Protein AF-A0A1I8NFC8-F1 (afdb_monomer)

Secondary structure (DSSP, 8-state):
-------------S------PPPPTT-PPPPSEEEETT-SSSSP-PPTTSEEEEEEEEE-SS-S--EEEEEEEETTEEEEEPPPHHHHBGGGGBGGG--S---TT-EEEEEEEEE--TTS-SS-PEEEEEEESSPP-HHHHHHHHHGGG--STT-----SS---HHHHHTT--TTSEEEEEE--SSTT--S-EEEEE-SS-----HHHHHHHHT-B-TTSSB-----PPPPP-TT---EEEPPP---

InterPro domains:
  IPR001148 Alpha carbonic anhydrase domain [PF00194] (136-241)
  IPR001148 Alpha carbonic anhydrase domain [PS51144] (1-242)
  IPR001148 Alpha carbonic anhydrase domain [SM01057] (95-242)
  IPR003172 MD-2-related lipid-recognition domain [PF02221] (19-131)
  IPR003172 MD-2-related lipid-recognition domain [SM00737] (21-150)
  IPR014756 Immunoglobulin E-set [SSF81296] (18-134)
  IPR023561 Carbonic anhydrase, alpha-class [PTHR18952] (138-237)
  IPR036398 Alpha carbonic anhydrase domain superfamily [G3DSA:3.10.200.10] (132-245)
  IPR036398 Alpha carbonic anhydrase domain superfamily [SSF51069] (136-240)

Structure (mmCIF, N/CA/C/O backbone):
data_AF-A0A1I8NFC8-F1
#
_entry.id   AF-A0A1I8NFC8-F1
#
loop_
_atom_site.group_PDB
_atom_site.id
_atom_site.type_symbol
_atom_site.label_atom_id
_atom_site.label_alt_id
_atom_site.label_comp_id
_atom_site.label_asym_id
_atom_site.label_entity_id
_atom_site.label_seq_id
_atom_site.pdbx_PDB_ins_code
_atom_site.Cartn_x
_atom_site.Cartn_y
_atom_site.Cartn_z
_atom_site.occupancy
_atom_site.B_iso_or_equiv
_atom_site.auth_seq_id
_atom_site.auth_comp_id
_atom_site.auth_asym_id
_atom_site.auth_atom_id
_atom_site.pdbx_PDB_model_num
ATOM 1 N N . MET A 1 1 ? -47.880 -29.276 23.391 1.00 38.03 1 MET A N 1
ATOM 2 C CA . MET A 1 1 ? -46.657 -29.429 22.572 1.00 38.03 1 MET A CA 1
ATOM 3 C C . MET A 1 1 ? -45.980 -28.067 22.483 1.00 38.03 1 MET A C 1
ATOM 5 O O . MET A 1 1 ? -46.665 -27.054 22.532 1.00 38.03 1 MET A O 1
ATOM 9 N N . LEU A 1 2 ? -44.656 -28.067 22.546 1.00 32.16 2 LEU A N 1
ATOM 10 C CA . LEU A 1 2 ? -43.790 -27.078 23.193 1.00 32.16 2 LEU A CA 1
ATOM 11 C C . LEU A 1 2 ? -43.603 -25.790 22.359 1.00 32.16 2 LEU A C 1
ATOM 13 O O . LEU A 1 2 ? -43.204 -25.864 21.202 1.00 32.16 2 LEU A O 1
ATOM 17 N N . LYS A 1 3 ? -43.856 -24.612 22.952 1.00 35.59 3 LYS A N 1
ATOM 18 C CA . LYS A 1 3 ? -43.452 -23.308 22.394 1.00 35.59 3 LYS A CA 1
ATOM 19 C C . LYS A 1 3 ? -41.934 -23.167 22.573 1.00 35.59 3 LYS A C 1
ATOM 21 O O . LYS A 1 3 ? -41.483 -22.939 23.692 1.00 35.59 3 LYS A O 1
ATOM 26 N N . LEU A 1 4 ? -41.153 -23.327 21.504 1.00 37.66 4 LEU A N 1
ATOM 27 C CA . LEU A 1 4 ? -39.722 -23.011 21.514 1.00 37.66 4 LEU A CA 1
ATOM 28 C C . LEU A 1 4 ? -39.555 -21.482 21.495 1.00 37.66 4 LEU A C 1
ATOM 30 O O . LEU A 1 4 ? -39.685 -20.846 20.452 1.00 37.66 4 LEU A O 1
ATOM 34 N N . LEU A 1 5 ? -39.291 -20.890 22.660 1.00 39.12 5 LEU A N 1
ATOM 35 C CA . LEU A 1 5 ? -38.660 -19.576 22.741 1.00 39.12 5 LEU A CA 1
ATOM 36 C C . LEU A 1 5 ? -37.194 -19.739 22.321 1.00 39.12 5 LEU A C 1
ATOM 38 O O . LEU A 1 5 ? -36.416 -20.368 23.037 1.00 39.12 5 LEU A O 1
ATOM 42 N N . LEU A 1 6 ? -36.810 -19.169 21.175 1.00 40.44 6 LEU A N 1
ATOM 43 C CA . LEU A 1 6 ? -35.405 -18.890 20.887 1.00 40.44 6 LEU A CA 1
ATOM 44 C C . LEU A 1 6 ? -34.949 -17.799 21.863 1.00 40.44 6 LEU A C 1
ATOM 46 O O . LEU A 1 6 ? -35.262 -16.622 21.693 1.00 40.44 6 LEU A O 1
ATOM 50 N N . ALA A 1 7 ? -34.234 -18.200 22.910 1.00 35.41 7 ALA A N 1
ATOM 51 C CA . ALA A 1 7 ? -33.450 -17.281 23.712 1.00 35.41 7 ALA A CA 1
ATOM 52 C C . ALA A 1 7 ? -32.311 -16.749 22.832 1.00 35.41 7 ALA A C 1
ATOM 54 O O . ALA A 1 7 ? -31.350 -17.460 22.542 1.00 35.41 7 ALA A O 1
ATOM 55 N N . VAL A 1 8 ? -32.439 -15.503 22.377 1.00 39.31 8 VAL A N 1
ATOM 56 C CA . VAL A 1 8 ? -31.309 -14.731 21.864 1.00 39.31 8 VAL A CA 1
ATOM 57 C C . VAL A 1 8 ? -30.360 -14.550 23.042 1.00 39.31 8 VAL A C 1
ATOM 59 O O . VAL A 1 8 ? -30.609 -13.750 23.942 1.00 39.31 8 VAL A O 1
ATOM 62 N N . VAL A 1 9 ? -29.297 -15.351 23.073 1.00 34.94 9 VAL A N 1
ATOM 63 C CA . VAL A 1 9 ? -28.171 -15.137 23.977 1.00 34.94 9 VAL A CA 1
ATOM 64 C C . VAL A 1 9 ? -27.472 -13.875 23.487 1.00 34.94 9 VAL A C 1
ATOM 66 O O . VAL A 1 9 ? -26.623 -13.914 22.600 1.00 34.94 9 VAL A O 1
ATOM 69 N N . VAL A 1 10 ? -27.884 -12.731 24.030 1.00 36.66 10 VAL A N 1
ATOM 70 C CA . VAL A 1 10 ? -27.097 -11.504 23.972 1.00 36.66 10 VAL A CA 1
ATOM 71 C C . VAL A 1 10 ? -25.855 -11.786 24.808 1.00 36.66 10 VAL A C 1
ATOM 73 O O . VAL A 1 10 ? -25.907 -11.793 26.037 1.00 36.66 10 VAL A O 1
ATOM 76 N N . LEU A 1 11 ? -24.746 -12.096 24.138 1.00 36.09 11 LEU A N 1
ATOM 77 C CA . LEU A 1 11 ? -23.429 -12.027 24.750 1.00 36.09 11 LEU A CA 1
ATOM 78 C C . LEU A 1 11 ? -23.244 -10.584 25.223 1.00 36.09 11 LEU A C 1
ATOM 80 O O . LEU A 1 11 ? -23.046 -9.674 24.422 1.00 36.09 11 LEU A O 1
ATOM 84 N N . LEU A 1 12 ? -23.374 -10.387 26.535 1.00 34.91 12 LEU A N 1
ATOM 85 C CA . LEU A 1 12 ? -22.941 -9.188 27.236 1.00 34.91 12 LEU A CA 1
ATOM 86 C C . LEU A 1 12 ? -21.426 -9.093 27.065 1.00 34.91 12 LEU A C 1
ATOM 88 O O . LEU A 1 12 ? -20.657 -9.664 27.837 1.00 34.91 12 LEU A O 1
ATOM 92 N N . ILE A 1 13 ? -21.003 -8.404 26.012 1.00 44.25 13 ILE A N 1
ATOM 93 C CA . ILE A 1 13 ? -19.650 -7.875 25.928 1.00 44.25 13 ILE A CA 1
ATOM 94 C C . ILE A 1 13 ? -19.565 -6.823 27.040 1.00 44.25 13 ILE A C 1
ATOM 96 O O . ILE A 1 13 ? -20.460 -5.984 27.169 1.00 44.25 13 ILE A O 1
ATOM 100 N N . GLY A 1 14 ? -18.552 -6.937 27.900 1.00 41.19 14 GLY A N 1
ATOM 101 C CA . GLY A 1 14 ? -18.297 -5.991 28.986 1.00 41.19 14 GLY A CA 1
ATOM 102 C C . GLY A 1 14 ? -18.298 -4.540 28.492 1.00 41.19 14 GLY A C 1
ATOM 103 O O . GLY A 1 14 ? -18.028 -4.284 27.322 1.00 41.19 14 GLY A O 1
ATOM 104 N N . GLY A 1 15 ? -18.660 -3.626 29.399 1.00 38.94 15 GLY A N 1
ATOM 105 C CA . GLY A 1 15 ? -19.014 -2.224 29.153 1.00 38.94 15 GLY A CA 1
ATOM 106 C C . GLY A 1 15 ? -18.358 -1.576 27.934 1.00 38.94 15 GLY A C 1
ATOM 107 O O . GLY A 1 15 ? -17.157 -1.338 27.908 1.00 38.94 15 GLY A O 1
ATOM 108 N N . THR A 1 16 ? -19.177 -1.250 26.936 1.00 42.03 16 THR A N 1
ATOM 109 C CA . THR A 1 16 ? -18.735 -0.560 25.727 1.00 42.03 16 THR A CA 1
ATOM 110 C C . THR A 1 16 ? -18.623 0.938 26.004 1.00 42.03 16 THR A C 1
ATOM 112 O O . THR A 1 16 ? -19.613 1.669 25.919 1.00 42.03 16 THR A O 1
ATOM 115 N N . SER A 1 17 ? -17.422 1.420 26.309 1.00 53.12 17 SER A N 1
ATOM 116 C CA . SER A 1 17 ? -17.095 2.841 26.159 1.00 53.12 17 SER A CA 1
ATOM 117 C C . SER A 1 17 ? -16.805 3.110 24.684 1.00 53.12 17 SER A C 1
ATOM 119 O O . SER A 1 17 ? -15.648 3.176 24.280 1.00 53.12 17 SER A O 1
ATOM 121 N N . ALA A 1 18 ? -17.841 3.215 23.848 1.00 62.41 18 ALA A N 1
ATOM 122 C CA . ALA A 1 18 ? -17.642 3.623 22.459 1.00 62.41 18 ALA A CA 1
ATOM 123 C C . ALA A 1 18 ? -16.946 4.996 22.435 1.00 62.41 18 ALA A C 1
ATOM 125 O O . ALA A 1 18 ? -17.419 5.956 23.051 1.00 62.41 18 ALA A O 1
ATOM 126 N N . ILE A 1 19 ? -15.802 5.082 21.758 1.00 75.81 19 ILE A N 1
ATOM 127 C CA . ILE A 1 19 ? -15.029 6.321 21.660 1.00 75.81 19 ILE A CA 1
ATOM 128 C C . ILE A 1 19 ? -15.795 7.310 20.780 1.00 75.81 19 ILE A C 1
ATOM 130 O O . ILE A 1 19 ? -16.351 6.941 19.746 1.00 75.81 19 ILE A O 1
ATOM 134 N N . ASN A 1 20 ? -15.813 8.585 21.176 1.00 69.50 20 ASN A N 1
ATOM 135 C CA . ASN A 1 20 ? -16.420 9.641 20.373 1.00 69.50 20 ASN A CA 1
ATOM 136 C C . ASN A 1 20 ? -15.563 9.897 19.119 1.00 69.50 20 ASN A C 1
ATOM 138 O O . ASN A 1 20 ? -14.479 10.477 19.206 1.00 69.50 20 ASN A O 1
ATOM 142 N N . VAL A 1 21 ? -16.035 9.421 17.965 1.00 78.00 21 VAL A N 1
ATOM 143 C CA . VAL A 1 21 ? -15.376 9.587 16.664 1.00 78.00 21 VAL A CA 1
ATOM 144 C C . VAL A 1 21 ? -15.785 10.924 16.053 1.00 78.00 21 VAL A C 1
ATOM 146 O O . VAL A 1 21 ? -16.968 11.231 15.936 1.00 78.00 21 VAL A O 1
ATOM 149 N N . GLN A 1 22 ? -14.804 11.718 15.626 1.00 76.06 22 GLN A N 1
ATOM 150 C CA . GLN A 1 22 ? -15.062 12.982 14.939 1.00 76.06 22 GLN A CA 1
ATOM 151 C C . GLN A 1 22 ? -15.270 12.766 13.435 1.00 76.06 22 GLN A C 1
ATOM 153 O O . GLN A 1 22 ? -14.527 12.021 12.795 1.00 76.06 22 GLN A O 1
ATOM 158 N N . SER A 1 23 ? -16.251 13.464 12.857 1.00 69.25 23 SER A N 1
ATOM 159 C CA . SER A 1 23 ? -16.476 13.475 11.408 1.00 69.25 23 SER A CA 1
ATOM 160 C C . SER A 1 23 ? -15.260 14.004 10.651 1.00 69.25 23 SER A C 1
ATOM 162 O O . SER A 1 23 ? -14.739 15.080 10.947 1.00 69.25 23 SER A O 1
ATOM 164 N N . CYS A 1 24 ? -14.839 13.268 9.621 1.00 66.69 24 CYS A N 1
ATOM 165 C CA . CYS A 1 24 ? -13.833 13.737 8.672 1.00 66.69 24 CYS A CA 1
ATOM 166 C C . CYS A 1 24 ? -14.416 14.857 7.787 1.00 66.69 24 CYS A C 1
ATOM 168 O O . CYS A 1 24 ? -15.606 14.848 7.468 1.00 66.69 24 CYS A O 1
ATOM 170 N N . LYS A 1 25 ? -13.576 15.800 7.329 1.00 62.50 25 LYS A N 1
ATOM 171 C CA . LYS A 1 25 ? -13.990 16.962 6.503 1.00 62.50 25 LYS A CA 1
ATOM 172 C C . LYS A 1 25 ? -14.685 16.586 5.185 1.00 62.50 25 LYS A C 1
ATOM 174 O O . LYS A 1 25 ? -15.353 17.416 4.583 1.00 62.50 25 LYS A O 1
ATOM 179 N N . ASN A 1 26 ? -14.519 15.345 4.749 1.00 66.06 26 ASN A N 1
ATOM 180 C CA . ASN A 1 26 ? -14.879 14.844 3.430 1.00 66.06 26 ASN A CA 1
ATOM 181 C C . ASN A 1 26 ? -16.328 14.321 3.374 1.00 66.06 26 ASN A C 1
ATOM 183 O O . ASN A 1 26 ? -16.749 13.842 2.329 1.00 66.06 26 ASN A O 1
ATOM 187 N N . GLY A 1 27 ? -17.062 14.328 4.496 1.00 68.19 27 GLY A N 1
ATOM 188 C CA . GLY A 1 27 ? -18.414 13.758 4.571 1.00 68.19 27 GLY A CA 1
ATOM 189 C C . GLY A 1 27 ? -18.461 12.227 4.493 1.00 68.19 27 GLY A C 1
ATOM 190 O O . GLY A 1 27 ? -19.527 11.665 4.262 1.00 68.19 27 GLY A O 1
ATOM 191 N N . ALA A 1 28 ? -17.319 11.555 4.675 1.00 75.25 28 ALA A N 1
ATOM 192 C CA . ALA A 1 28 ? -17.246 10.098 4.700 1.00 75.25 28 ALA A CA 1
ATOM 193 C C . ALA A 1 28 ? -18.136 9.521 5.822 1.00 75.25 28 ALA A C 1
ATOM 195 O O . ALA A 1 28 ? -18.230 10.138 6.892 1.00 75.25 28 ALA A O 1
ATOM 196 N N . PRO A 1 29 ? -18.779 8.358 5.601 1.00 84.12 29 PRO A N 1
ATOM 197 C CA . PRO A 1 29 ? -19.630 7.737 6.604 1.00 84.12 29 PRO A CA 1
ATOM 198 C C . PRO A 1 29 ? -18.826 7.418 7.864 1.00 84.12 29 PRO A C 1
ATOM 200 O O . PRO A 1 29 ? -17.689 6.948 7.803 1.00 84.12 29 PRO A O 1
ATOM 203 N N . LEU A 1 30 ? -19.431 7.686 9.018 1.00 88.12 30 LEU A N 1
ATOM 204 C CA . LEU A 1 30 ? -18.844 7.327 10.300 1.00 88.12 30 LEU A CA 1
ATOM 205 C C . LEU A 1 30 ? -19.019 5.826 10.571 1.00 88.12 30 LEU A C 1
ATOM 207 O O . LEU A 1 30 ? -20.033 5.245 10.168 1.00 88.12 30 LEU A O 1
ATOM 211 N N . PRO A 1 31 ? -18.072 5.197 11.288 1.00 91.94 31 PRO A N 1
ATOM 212 C CA . PRO A 1 31 ? -18.282 3.858 11.815 1.00 91.94 31 PRO A CA 1
ATOM 213 C C . PRO A 1 31 ? -19.467 3.852 12.792 1.00 91.94 31 PRO A C 1
ATOM 215 O O . PRO A 1 31 ? -19.780 4.861 13.424 1.00 91.94 31 PRO A O 1
ATOM 218 N N . LEU A 1 32 ? -20.096 2.689 12.951 1.00 91.75 32 LEU A N 1
ATOM 219 C CA . LEU A 1 32 ? -21.149 2.464 13.942 1.00 91.75 32 LEU A CA 1
ATOM 220 C C . LEU A 1 32 ? -20.617 2.665 15.363 1.00 91.75 32 LEU A C 1
ATOM 222 O O . LEU A 1 32 ? -21.279 3.280 16.194 1.00 91.75 32 LEU A O 1
ATOM 226 N N . TYR A 1 33 ? -19.419 2.145 15.631 1.00 91.56 33 TYR A N 1
ATOM 227 C CA . TYR A 1 33 ? -18.658 2.427 16.840 1.00 91.56 33 TYR A CA 1
ATOM 228 C C . TYR A 1 33 ? -17.174 2.129 16.624 1.00 91.56 33 TYR A C 1
ATOM 230 O O . TYR A 1 33 ? -16.792 1.355 15.740 1.00 91.56 33 TYR A O 1
ATOM 238 N N . VAL A 1 34 ? -16.350 2.730 17.480 1.00 92.69 34 VAL A N 1
ATOM 239 C CA . VAL A 1 34 ? -14.936 2.393 17.638 1.00 92.69 34 VAL A CA 1
ATOM 240 C C . VAL A 1 34 ? -14.686 2.051 19.098 1.00 92.69 34 VAL A C 1
ATOM 242 O O . VAL A 1 34 ? -15.098 2.792 19.993 1.00 92.69 34 VAL A O 1
ATOM 245 N N . ASP A 1 35 ? -14.014 0.931 19.321 1.00 93.19 35 ASP A N 1
ATOM 246 C CA . ASP A 1 35 ? -13.626 0.435 20.637 1.00 93.19 35 ASP A CA 1
ATOM 247 C C . ASP A 1 35 ? -12.120 0.144 20.642 1.00 93.19 35 ASP A C 1
ATOM 249 O O . ASP A 1 35 ? -11.619 -0.599 19.801 1.00 93.19 35 ASP A O 1
ATOM 253 N N . VAL A 1 36 ? -11.386 0.765 21.564 1.00 93.94 36 VAL A N 1
ATOM 254 C CA . VAL A 1 36 ? -9.953 0.513 21.763 1.00 93.94 36 VAL A CA 1
ATOM 255 C C . VAL A 1 36 ? -9.821 -0.328 23.022 1.00 93.94 36 VAL A C 1
ATOM 257 O O . VAL A 1 36 ? -10.117 0.143 24.121 1.00 93.94 36 VAL A O 1
ATOM 260 N N . VAL A 1 37 ? -9.352 -1.566 22.868 1.00 92.81 37 VAL A N 1
ATOM 261 C CA . VAL A 1 37 ? -9.275 -2.528 23.972 1.00 92.81 37 VAL A CA 1
ATOM 262 C C . VAL A 1 37 ? -8.401 -1.967 25.094 1.00 92.81 37 VAL A C 1
ATOM 264 O O . VAL A 1 37 ? -7.233 -1.644 24.884 1.00 92.81 37 VAL A O 1
ATOM 267 N N . GLY A 1 38 ? -8.974 -1.859 26.295 1.00 90.81 38 GLY A N 1
ATOM 268 C CA . GLY A 1 38 ? -8.300 -1.298 27.470 1.00 90.81 38 GLY A CA 1
ATOM 269 C C . GLY A 1 38 ? -8.370 0.231 27.595 1.00 90.81 38 GLY A C 1
ATOM 270 O O . GLY A 1 38 ? -7.740 0.784 28.493 1.00 90.81 38 GLY A O 1
ATOM 271 N N . CYS A 1 39 ? -9.133 0.924 26.742 1.00 89.94 39 CYS A N 1
ATOM 272 C CA . CYS A 1 39 ? -9.353 2.369 26.822 1.00 89.94 39 CYS A CA 1
ATOM 273 C C . CYS A 1 39 ? -10.795 2.699 27.239 1.00 89.94 39 CYS A C 1
ATOM 275 O O . CYS A 1 39 ? -11.699 2.775 26.414 1.00 89.94 39 CYS A O 1
ATOM 277 N N . GLU A 1 40 ? -11.014 2.955 28.531 1.00 85.25 40 GLU A N 1
ATOM 278 C CA . GLU A 1 40 ? -12.341 3.341 29.042 1.00 85.25 40 GLU A CA 1
ATOM 279 C C . GLU A 1 40 ? -12.619 4.848 28.941 1.00 85.25 40 GLU A C 1
ATOM 281 O O . GLU A 1 40 ? -13.774 5.274 28.996 1.00 85.25 40 GLU A O 1
ATOM 286 N N . LYS A 1 41 ? -11.563 5.667 28.831 1.00 83.94 41 LYS A N 1
ATOM 287 C CA . LYS A 1 41 ? -11.628 7.133 28.775 1.00 83.94 41 LYS A CA 1
ATOM 288 C C . LYS A 1 41 ? -10.669 7.668 27.723 1.00 83.94 41 LYS A C 1
ATOM 290 O O . LYS A 1 41 ? -9.525 7.237 27.642 1.00 83.94 41 LYS A O 1
ATOM 295 N N . THR A 1 42 ? -11.123 8.662 26.968 1.00 82.69 42 THR A N 1
ATOM 296 C CA . THR A 1 42 ? -10.295 9.396 26.007 1.00 82.69 42 THR A CA 1
ATOM 297 C C . THR A 1 42 ? -9.535 10.542 26.689 1.00 82.69 42 THR A C 1
ATOM 299 O O . THR A 1 42 ? -10.130 11.210 27.540 1.00 82.69 42 THR A O 1
ATOM 302 N N . PRO A 1 43 ? -8.289 10.854 26.285 1.00 87.75 43 PRO A N 1
ATOM 303 C CA . PRO A 1 43 ? -7.505 10.211 25.225 1.00 87.75 43 PRO A CA 1
ATOM 304 C C . PRO A 1 43 ? -6.962 8.835 25.642 1.00 87.75 43 PRO A C 1
ATOM 306 O O . PRO A 1 43 ? -6.624 8.619 26.802 1.00 87.75 43 PRO A O 1
ATOM 309 N N . CYS A 1 44 ? -6.867 7.910 24.684 1.00 88.75 44 CYS A N 1
ATOM 310 C CA . CYS A 1 44 ? -6.334 6.575 24.945 1.00 88.75 44 CYS A CA 1
ATOM 311 C C . CYS A 1 44 ? -4.813 6.614 25.109 1.00 88.75 44 CYS A C 1
ATOM 313 O O . CYS A 1 44 ? -4.100 7.094 24.226 1.00 88.75 44 CYS A O 1
ATOM 315 N N . ASN A 1 45 ? -4.318 6.061 26.216 1.00 88.94 45 ASN A N 1
ATOM 316 C CA . ASN A 1 45 ? -2.887 5.904 26.448 1.00 88.94 45 ASN A CA 1
ATOM 317 C C . ASN A 1 45 ? -2.375 4.665 25.707 1.00 88.94 45 ASN A C 1
ATOM 319 O O . ASN A 1 45 ? -2.641 3.537 26.114 1.00 88.94 45 ASN A O 1
ATOM 323 N N . MET A 1 46 ? -1.625 4.891 24.631 1.00 89.12 46 MET A N 1
ATOM 324 C CA . MET A 1 46 ? -0.985 3.837 23.846 1.00 89.12 46 MET A CA 1
ATOM 325 C C . MET A 1 46 ? 0.452 3.633 24.332 1.00 89.12 46 MET A C 1
ATOM 327 O O . MET A 1 46 ? 1.259 4.563 24.304 1.00 89.12 46 MET A O 1
ATOM 331 N N . VAL A 1 47 ? 0.783 2.425 24.790 1.00 90.81 47 VAL A N 1
ATOM 332 C CA . VAL A 1 47 ? 2.108 2.116 25.346 1.00 90.81 47 VAL A CA 1
ATOM 333 C C . VAL A 1 47 ? 3.055 1.685 24.228 1.00 90.81 47 VAL A C 1
ATOM 335 O O . VAL A 1 47 ? 2.756 0.763 23.472 1.00 90.81 47 VAL A O 1
ATOM 338 N N . LYS A 1 48 ? 4.219 2.329 24.131 1.00 92.06 48 LYS A N 1
ATOM 339 C CA . LYS A 1 48 ? 5.268 1.962 23.168 1.00 92.06 48 LYS A CA 1
ATOM 340 C C . LYS A 1 48 ? 5.747 0.522 23.369 1.00 92.06 48 LYS A C 1
ATOM 342 O O . LYS A 1 48 ? 5.877 0.062 24.499 1.00 92.06 48 LYS A O 1
ATOM 347 N N . GLY A 1 49 ? 6.055 -0.161 22.272 1.00 91.75 49 GLY A N 1
ATOM 348 C CA . GLY A 1 49 ? 6.460 -1.566 22.254 1.00 91.75 49 GLY A CA 1
ATOM 349 C C . GLY A 1 49 ? 5.314 -2.551 22.498 1.00 91.75 49 GLY A C 1
ATOM 350 O O . GLY A 1 49 ? 5.581 -3.721 22.752 1.00 91.75 49 GLY A O 1
ATOM 351 N N . THR A 1 50 ? 4.056 -2.101 22.450 1.00 93.94 50 THR A N 1
ATOM 352 C CA . THR A 1 50 ? 2.875 -2.962 22.619 1.00 93.94 50 THR A CA 1
ATOM 353 C C . THR A 1 50 ? 1.990 -2.933 21.379 1.00 93.94 50 THR A C 1
ATOM 355 O O . THR A 1 50 ? 2.086 -2.020 20.560 1.00 93.94 50 THR A O 1
ATOM 358 N N . THR A 1 51 ? 1.107 -3.921 21.253 1.00 94.31 51 THR A N 1
ATOM 359 C CA . THR A 1 51 ? 0.097 -3.971 20.193 1.00 94.31 51 THR A CA 1
ATOM 360 C C . THR A 1 51 ? -1.237 -3.458 20.732 1.00 94.31 51 THR A C 1
ATOM 362 O O . THR A 1 51 ? -1.856 -4.087 21.592 1.00 94.31 51 THR A O 1
ATOM 365 N N . ALA A 1 52 ? -1.710 -2.333 20.202 1.00 93.88 52 ALA A N 1
ATOM 366 C CA . ALA A 1 52 ? -3.051 -1.827 20.454 1.00 93.88 52 ALA A CA 1
ATOM 367 C C . ALA A 1 52 ? -4.070 -2.575 19.584 1.00 93.88 52 ALA A C 1
ATOM 369 O O . ALA A 1 52 ? -3.853 -2.769 18.388 1.00 93.88 52 ALA A O 1
ATOM 370 N N . THR A 1 53 ? -5.199 -2.980 20.169 1.00 96.06 53 THR A N 1
ATOM 371 C CA . THR A 1 53 ? -6.313 -3.584 19.422 1.00 96.06 53 THR A CA 1
ATOM 372 C C . THR A 1 53 ? -7.461 -2.588 19.318 1.00 96.06 53 THR A C 1
ATOM 374 O O . THR A 1 53 ? -7.959 -2.112 20.338 1.00 96.06 53 THR A O 1
ATOM 377 N N . ILE A 1 54 ? -7.866 -2.272 18.089 1.00 95.62 54 ILE A N 1
ATOM 378 C CA . ILE A 1 54 ? -8.911 -1.298 17.769 1.00 95.62 54 ILE A CA 1
ATOM 379 C C . ILE A 1 54 ? -9.995 -2.011 16.960 1.00 95.62 54 ILE A C 1
ATOM 381 O O . ILE A 1 54 ? -9.755 -2.465 15.843 1.00 95.62 54 ILE A O 1
ATOM 385 N N . ASN A 1 55 ? -11.192 -2.108 17.526 1.00 95.94 55 ASN A N 1
ATOM 386 C CA . ASN A 1 55 ? -12.366 -2.673 16.881 1.00 95.94 55 ASN A CA 1
ATOM 387 C C . ASN A 1 55 ? -13.146 -1.549 16.193 1.00 95.94 55 ASN A C 1
ATOM 389 O O . ASN A 1 55 ? -13.578 -0.599 16.848 1.00 95.94 55 ASN A O 1
ATOM 393 N N . ILE A 1 56 ? -13.342 -1.661 14.881 1.00 95.81 56 ILE A N 1
ATOM 394 C CA . ILE A 1 56 ? -14.060 -0.669 14.073 1.00 95.81 56 ILE A CA 1
ATOM 395 C C . ILE A 1 56 ? -15.271 -1.352 13.451 1.00 95.81 56 ILE A C 1
ATOM 397 O O . ILE A 1 56 ? -15.124 -2.183 12.555 1.00 95.81 56 ILE A O 1
ATOM 401 N N . ALA A 1 57 ? -16.468 -1.012 13.925 1.00 95.44 57 ALA A N 1
ATOM 402 C CA . ALA A 1 57 ? -17.710 -1.529 13.367 1.00 95.44 57 ALA A CA 1
ATOM 403 C C . ALA A 1 57 ? -18.245 -0.597 12.282 1.00 95.44 57 ALA A C 1
ATOM 405 O O . ALA A 1 57 ? -18.355 0.608 12.495 1.00 95.44 57 ALA A O 1
ATOM 406 N N . PHE A 1 58 ? -18.617 -1.144 11.132 1.00 94.12 58 PHE A N 1
ATOM 407 C CA . PHE A 1 58 ? -19.122 -0.383 9.993 1.00 94.12 58 PHE A CA 1
ATOM 408 C C . PHE A 1 58 ? -20.197 -1.169 9.241 1.00 94.12 58 PHE A C 1
ATOM 410 O O . PHE A 1 58 ? -20.455 -2.342 9.523 1.00 94.12 58 PHE A O 1
ATOM 417 N N . VAL A 1 59 ? -20.847 -0.489 8.301 1.00 92.38 59 VAL A N 1
ATOM 418 C CA . VAL A 1 59 ? -21.873 -1.058 7.428 1.00 92.38 59 VAL A CA 1
ATOM 419 C C . VAL A 1 59 ? -21.290 -1.204 6.028 1.00 92.38 59 VAL A C 1
ATOM 421 O O . VAL A 1 59 ? -20.739 -0.244 5.496 1.00 92.38 59 VAL A O 1
ATOM 424 N N . GLY A 1 60 ? -21.401 -2.396 5.449 1.00 89.56 60 GLY A N 1
ATOM 425 C CA . GLY A 1 60 ? -20.952 -2.681 4.093 1.00 89.56 60 GLY A CA 1
ATOM 426 C C . GLY A 1 60 ? -21.796 -2.000 3.019 1.00 89.56 60 GLY A C 1
ATOM 427 O O . GLY A 1 60 ? -22.987 -1.728 3.194 1.00 89.56 60 GLY A O 1
ATOM 428 N N . ASP A 1 61 ? -21.158 -1.770 1.879 1.00 88.94 61 ASP A N 1
ATOM 429 C CA . ASP A 1 61 ? -21.683 -1.102 0.684 1.00 88.94 61 ASP A CA 1
ATOM 430 C C . ASP A 1 61 ? -21.468 -1.942 -0.596 1.00 88.94 61 ASP A C 1
ATOM 432 O O . ASP A 1 61 ? -21.430 -1.420 -1.710 1.00 88.94 61 ASP A O 1
ATOM 436 N N . ASN A 1 62 ? -21.346 -3.268 -0.448 1.00 87.44 62 ASN A N 1
ATOM 437 C CA . ASN A 1 62 ? -20.897 -4.222 -1.478 1.00 87.44 62 ASN A CA 1
ATOM 438 C C . ASN A 1 62 ? -19.399 -4.146 -1.820 1.00 87.44 62 ASN A C 1
ATOM 440 O O . ASN A 1 62 ? -18.981 -4.628 -2.879 1.00 87.44 62 ASN A O 1
ATOM 444 N N . SER A 1 63 ? -18.582 -3.593 -0.922 1.00 83.56 63 SER A N 1
ATOM 445 C CA . SER A 1 63 ? -17.120 -3.633 -1.003 1.00 83.56 63 SER A CA 1
ATOM 446 C C . SER A 1 63 ? -16.593 -5.055 -1.239 1.00 83.56 63 SER A C 1
ATOM 448 O O . SER A 1 63 ? -16.796 -5.958 -0.423 1.00 83.56 63 SER A O 1
ATOM 450 N N . LYS A 1 64 ? -15.888 -5.251 -2.362 1.00 84.94 64 LYS A N 1
ATOM 451 C CA . LYS A 1 64 ? -15.206 -6.513 -2.724 1.00 84.94 64 LYS A CA 1
ATOM 452 C C . LYS A 1 64 ? -13.825 -6.649 -2.083 1.00 84.94 64 LYS A C 1
ATOM 454 O O . LYS A 1 64 ? -13.342 -7.760 -1.894 1.00 84.94 64 LYS A O 1
ATOM 459 N N . SER A 1 65 ? -13.217 -5.518 -1.766 1.00 85.38 65 SER A N 1
ATOM 460 C CA . SER A 1 65 ? -11.951 -5.363 -1.064 1.00 85.38 65 SER A CA 1
ATOM 461 C C . SER A 1 65 ? -12.063 -4.130 -0.181 1.00 85.38 65 SER A C 1
ATOM 463 O O . SER A 1 65 ? -12.862 -3.239 -0.472 1.00 85.38 65 SER A O 1
ATOM 465 N N . LEU A 1 66 ? -11.295 -4.088 0.903 1.00 89.38 66 LEU A N 1
ATOM 466 C CA . LEU A 1 66 ? -11.246 -2.933 1.785 1.00 89.38 66 LEU A CA 1
ATOM 467 C C . LEU A 1 66 ? -9.878 -2.888 2.477 1.00 89.38 66 LEU A C 1
ATOM 469 O O . LEU A 1 66 ? -9.407 -3.896 3.005 1.00 89.38 66 LEU A O 1
ATOM 473 N N . TYR A 1 67 ? -9.246 -1.720 2.467 1.00 88.88 67 TYR A N 1
ATOM 474 C CA . TYR A 1 67 ? -7.913 -1.482 3.003 1.00 88.88 67 TYR A CA 1
ATOM 475 C C . TYR A 1 67 ? -7.928 -0.332 4.005 1.00 88.88 67 TYR A C 1
ATOM 477 O O . TYR A 1 67 ? -8.466 0.744 3.740 1.00 88.88 67 TYR A O 1
ATOM 485 N N . ALA A 1 68 ? -7.318 -0.561 5.163 1.00 91.31 68 ALA A N 1
ATOM 486 C CA . ALA A 1 68 ? -7.157 0.434 6.204 1.00 91.31 68 ALA A CA 1
ATOM 487 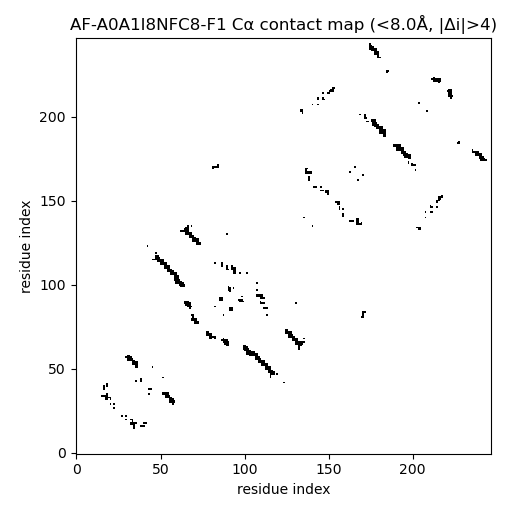C C . ALA A 1 68 ? -5.966 1.350 5.900 1.00 91.31 68 ALA A C 1
ATOM 489 O O . ALA A 1 68 ? -4.876 0.903 5.543 1.00 91.31 68 ALA A O 1
ATOM 490 N N . GLN A 1 69 ? -6.167 2.644 6.111 1.00 86.38 69 GLN A N 1
ATOM 491 C CA . GLN A 1 69 ? -5.137 3.666 6.071 1.00 86.38 69 GLN A CA 1
ATOM 492 C C . GLN A 1 69 ? -5.155 4.458 7.373 1.00 86.38 69 GLN A C 1
ATOM 494 O O . GLN A 1 69 ? -6.215 4.896 7.819 1.00 86.38 69 GLN A O 1
ATOM 499 N N . THR A 1 70 ? -3.971 4.706 7.931 1.00 88.69 70 THR A N 1
ATOM 500 C CA . THR A 1 70 ? -3.811 5.471 9.168 1.00 88.69 70 THR A CA 1
ATOM 501 C C . THR A 1 70 ? -3.011 6.744 8.938 1.00 88.69 70 THR A C 1
ATOM 503 O O . THR A 1 70 ? -1.893 6.710 8.418 1.00 88.69 70 THR A O 1
ATOM 506 N N . LEU A 1 71 ? -3.555 7.867 9.401 1.00 85.50 71 LEU A N 1
ATOM 507 C CA . LEU A 1 71 ? -2.885 9.160 9.467 1.00 85.50 71 LEU A CA 1
ATOM 508 C C . LEU A 1 71 ? -2.839 9.650 10.919 1.00 85.50 71 LEU A C 1
ATOM 510 O O . LEU A 1 71 ? -3.834 9.603 11.637 1.00 85.50 71 LEU A O 1
ATOM 514 N N . ILE A 1 72 ? -1.687 10.156 11.347 1.00 85.38 72 ILE A N 1
ATOM 515 C CA . ILE A 1 72 ? -1.512 10.882 12.606 1.00 85.38 72 ILE A CA 1
ATOM 516 C C . ILE A 1 72 ? -1.572 12.372 12.281 1.00 85.38 72 ILE A C 1
ATOM 518 O O . ILE A 1 72 ? -0.677 12.902 11.623 1.00 85.38 72 ILE A O 1
ATOM 522 N N . ALA A 1 73 ? -2.624 13.050 12.729 1.00 83.44 73 ALA A N 1
ATOM 523 C CA . ALA A 1 73 ? -2.801 14.487 12.578 1.00 83.44 73 ALA A CA 1
ATOM 524 C C . ALA A 1 73 ? -2.205 15.241 13.778 1.00 83.44 73 ALA A C 1
ATOM 526 O O . ALA A 1 73 ? -2.496 14.941 14.940 1.00 83.44 73 ALA A O 1
ATOM 527 N N . MET A 1 74 ? -1.379 16.243 13.477 1.00 83.25 74 MET A N 1
ATOM 528 C CA . MET A 1 74 ? -0.701 17.114 14.440 1.00 83.25 74 MET A CA 1
ATOM 529 C C . MET A 1 74 ? -0.940 18.588 14.083 1.00 83.25 74 MET A C 1
ATOM 531 O O . MET A 1 74 ? -1.458 18.913 13.013 1.00 83.25 74 MET A O 1
ATOM 535 N N . HIS A 1 75 ? -0.536 19.507 14.963 1.00 79.00 75 HIS A N 1
ATOM 536 C CA . HIS A 1 75 ? -0.560 20.937 14.646 1.00 79.00 75 HIS A CA 1
ATOM 537 C C . HIS A 1 75 ? 0.370 21.230 13.455 1.00 79.00 75 HIS A C 1
ATOM 539 O O . HIS A 1 75 ? 1.587 21.134 13.579 1.00 79.00 75 HIS A O 1
ATOM 545 N N . GLY A 1 76 ? -0.213 21.579 12.303 1.00 72.94 76 GLY A N 1
ATOM 546 C CA . GLY A 1 76 ? 0.518 21.964 11.090 1.00 72.94 76 GLY A CA 1
ATOM 547 C C . GLY A 1 76 ? 0.736 20.859 10.049 1.00 72.94 76 GLY A C 1
ATOM 548 O O . GLY A 1 76 ? 1.381 21.125 9.040 1.00 72.94 76 GLY A O 1
ATOM 549 N N . GLY A 1 77 ? 0.201 19.644 10.235 1.00 75.88 77 GLY A N 1
ATOM 550 C CA . GLY A 1 77 ? 0.325 18.587 9.224 1.00 75.88 77 GLY A CA 1
ATOM 551 C C . GLY A 1 77 ? -0.209 17.217 9.645 1.00 75.88 77 GLY A C 1
ATOM 552 O O . GLY A 1 77 ? -0.763 17.047 10.729 1.00 75.88 77 GLY A O 1
ATOM 553 N N . SER A 1 78 ? -0.028 16.223 8.772 1.00 78.06 78 SER A N 1
ATOM 554 C CA . SER A 1 78 ? -0.347 14.820 9.059 1.00 78.06 78 SER A CA 1
ATOM 555 C C . SER A 1 78 ? 0.763 13.887 8.577 1.00 78.06 78 SER A C 1
ATOM 557 O O . SER A 1 78 ? 1.452 14.184 7.601 1.00 78.06 78 SER A O 1
ATOM 559 N N . ILE A 1 79 ? 0.952 12.774 9.283 1.00 75.38 79 ILE A N 1
ATOM 560 C CA . ILE A 1 79 ? 1.942 11.739 8.970 1.00 75.38 79 ILE A CA 1
ATOM 561 C C . ILE A 1 79 ? 1.207 10.438 8.674 1.00 75.38 79 ILE A C 1
ATOM 563 O O . ILE A 1 79 ? 0.349 10.020 9.446 1.00 75.38 79 ILE A O 1
ATOM 567 N N . LEU A 1 80 ? 1.566 9.774 7.579 1.00 73.31 80 LEU A N 1
ATOM 568 C CA . LEU A 1 80 ? 1.091 8.427 7.287 1.00 73.31 80 LEU A CA 1
ATOM 569 C C . LEU A 1 80 ? 1.801 7.403 8.164 1.00 73.31 80 LEU A C 1
ATOM 571 O O . LEU A 1 80 ? 3.030 7.339 8.172 1.00 73.31 80 LEU A O 1
ATOM 575 N N . VAL A 1 81 ? 1.018 6.570 8.841 1.00 80.81 81 VAL A N 1
ATOM 576 C CA . VAL A 1 81 ? 1.537 5.411 9.562 1.00 80.81 81 VAL A CA 1
ATOM 577 C C . VAL A 1 81 ? 1.542 4.220 8.606 1.00 80.81 81 VAL A C 1
ATOM 579 O O . VAL A 1 81 ? 0.469 3.833 8.135 1.00 80.81 81 VAL A O 1
ATOM 582 N N . PRO A 1 82 ? 2.715 3.640 8.293 1.00 71.06 82 PRO A N 1
ATOM 583 C CA . PRO A 1 82 ? 2.771 2.427 7.494 1.00 71.06 82 PRO A CA 1
ATOM 584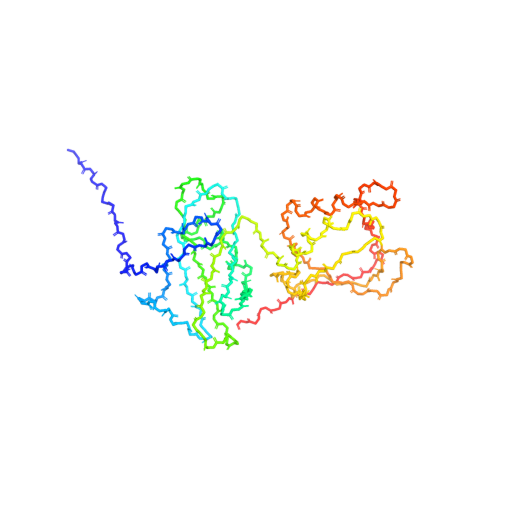 C C . PRO A 1 82 ? 2.145 1.283 8.294 1.00 71.06 82 PRO A C 1
ATOM 586 O O . PRO A 1 82 ? 2.572 0.992 9.409 1.00 71.06 82 PRO A O 1
ATOM 589 N N . LEU A 1 83 ? 1.121 0.652 7.728 1.00 80.38 83 LEU A N 1
ATOM 590 C CA . LEU A 1 83 ? 0.537 -0.559 8.291 1.00 80.38 83 LEU A CA 1
ATOM 591 C C . LEU A 1 83 ? 1.197 -1.784 7.662 1.00 80.38 83 LEU A C 1
ATOM 593 O O . LEU A 1 83 ? 1.580 -1.770 6.493 1.00 80.38 83 LEU A O 1
ATOM 597 N N . ASN A 1 84 ? 1.316 -2.852 8.448 1.00 76.00 84 ASN A N 1
ATOM 598 C CA . ASN A 1 84 ? 1.655 -4.170 7.926 1.00 76.00 84 ASN A CA 1
ATOM 599 C C . ASN A 1 84 ? 0.599 -4.597 6.892 1.00 76.00 84 ASN A C 1
ATOM 601 O O . ASN A 1 84 ? -0.583 -4.383 7.140 1.00 76.00 84 ASN A O 1
ATOM 605 N N . GLU A 1 85 ? 1.000 -5.240 5.792 1.00 69.19 85 GLU A N 1
ATOM 606 C CA . GLU A 1 85 ? 0.086 -5.703 4.732 1.00 69.19 85 GLU A CA 1
ATOM 607 C C . GLU A 1 85 ? -1.091 -6.532 5.268 1.00 69.19 85 GLU A C 1
ATOM 609 O O . GLU A 1 85 ? -2.236 -6.323 4.867 1.00 69.19 85 GLU A O 1
ATOM 614 N N . ASN A 1 86 ? -0.817 -7.410 6.239 1.00 75.56 86 ASN A N 1
ATOM 615 C CA . ASN A 1 86 ? -1.831 -8.262 6.835 1.00 75.56 86 ASN A CA 1
ATOM 616 C C . ASN A 1 86 ? -2.798 -7.432 7.654 1.00 75.56 86 ASN A C 1
ATOM 618 O O . ASN A 1 86 ? -3.969 -7.735 7.626 1.00 75.56 86 ASN A O 1
ATOM 622 N N . VAL A 1 87 ? -2.339 -6.397 8.361 1.00 87.44 87 VAL A N 1
ATOM 623 C CA . VAL A 1 87 ? -3.219 -5.513 9.141 1.00 87.44 87 VAL A CA 1
ATOM 624 C C . VAL A 1 87 ? -3.994 -4.586 8.204 1.00 87.44 87 VAL A C 1
ATOM 626 O O . VAL A 1 87 ? -5.180 -4.370 8.401 1.00 87.44 87 VAL A O 1
ATOM 629 N N . ALA A 1 88 ? -3.351 -4.059 7.161 1.00 87.44 88 ALA A N 1
ATOM 630 C CA . ALA A 1 88 ? -3.963 -3.141 6.210 1.00 87.44 88 ALA A CA 1
ATOM 631 C C . ALA A 1 88 ? -5.130 -3.779 5.444 1.00 87.44 88 ALA A C 1
ATOM 633 O O . ALA A 1 88 ? -6.080 -3.072 5.123 1.00 87.44 88 ALA A O 1
ATOM 634 N N . ASN A 1 89 ? -5.092 -5.085 5.156 1.00 88.12 89 ASN A N 1
ATOM 635 C CA . ASN A 1 89 ? -6.219 -5.783 4.543 1.00 88.12 89 ASN A CA 1
ATOM 636 C C . ASN A 1 89 ? -7.356 -5.987 5.559 1.00 88.12 89 ASN A C 1
ATOM 638 O O . ASN A 1 89 ? -7.312 -6.874 6.413 1.00 88.12 89 ASN A O 1
ATOM 642 N N . VAL A 1 90 ? -8.413 -5.185 5.441 1.00 92.62 90 VAL A N 1
ATOM 643 C CA . VAL A 1 90 ? -9.554 -5.242 6.363 1.00 92.62 90 VAL A CA 1
ATOM 644 C C . VAL A 1 90 ? -10.286 -6.576 6.246 1.00 92.62 90 VAL A C 1
ATOM 646 O O . VAL A 1 90 ? -10.690 -7.135 7.264 1.00 92.62 90 VAL A O 1
ATOM 649 N N . CYS A 1 91 ? -10.419 -7.104 5.026 1.00 90.69 91 CYS A N 1
ATOM 650 C CA . CYS A 1 91 ? -11.135 -8.348 4.746 1.00 90.69 91 CYS A CA 1
ATOM 651 C C . CYS A 1 91 ? -10.517 -9.558 5.464 1.00 90.69 91 CYS A C 1
ATOM 653 O O . CYS A 1 91 ? -11.253 -10.459 5.855 1.00 90.69 91 CYS A O 1
ATOM 655 N N . ASP A 1 92 ? -9.197 -9.558 5.673 1.00 90.19 92 ASP A N 1
ATOM 656 C CA . ASP A 1 92 ? -8.472 -10.648 6.345 1.00 90.19 92 ASP A CA 1
ATOM 657 C C . ASP A 1 92 ? -8.571 -10.572 7.881 1.00 90.19 92 ASP A C 1
ATOM 659 O O . ASP A 1 92 ? -8.231 -11.526 8.580 1.00 90.19 92 ASP A O 1
ATOM 663 N N . ASN A 1 93 ? -9.049 -9.446 8.422 1.00 93.69 93 ASN A N 1
ATOM 664 C CA . ASN A 1 93 ? -9.104 -9.169 9.863 1.00 93.69 93 ASN A CA 1
ATOM 665 C C . ASN A 1 93 ? -10.516 -8.824 10.337 1.00 93.69 93 ASN A C 1
ATOM 667 O O . ASN A 1 93 ? -10.692 -8.125 11.342 1.00 93.69 93 ASN A O 1
ATOM 671 N N . LEU A 1 94 ? -11.542 -9.289 9.625 1.00 96.06 94 LEU A N 1
ATOM 672 C CA . LEU A 1 94 ? -12.906 -9.155 10.111 1.00 96.06 94 LEU A CA 1
ATOM 673 C C . LEU A 1 94 ? -13.153 -10.126 11.271 1.00 96.06 94 LEU A C 1
ATOM 675 O O . LEU A 1 94 ? -12.745 -11.291 11.271 1.00 96.06 94 LEU A O 1
ATOM 679 N N . PHE A 1 95 ? -13.870 -9.638 12.276 1.00 94.56 95 PHE A N 1
ATOM 680 C CA . PHE A 1 95 ? -14.284 -10.422 13.428 1.00 94.56 95 PHE A CA 1
ATOM 681 C C . PHE A 1 95 ? -15.098 -11.654 12.991 1.00 94.56 95 PHE A C 1
ATOM 683 O O . PHE A 1 95 ? -15.869 -11.602 12.031 1.00 94.56 95 PHE A O 1
ATOM 690 N N . LEU A 1 96 ? -14.929 -12.768 13.714 1.00 90.19 96 LEU A N 1
ATOM 691 C CA . LEU A 1 96 ? -15.527 -14.084 13.418 1.00 90.19 96 LEU A CA 1
ATOM 692 C C . LEU A 1 96 ? -15.122 -14.702 12.069 1.00 90.19 96 LEU A C 1
ATOM 694 O O . LEU A 1 96 ? -15.821 -15.582 11.572 1.00 90.19 96 LEU A O 1
ATOM 698 N N . GLY A 1 97 ? -13.995 -14.280 11.486 1.00 83.12 97 GLY A N 1
ATOM 699 C CA . GLY A 1 97 ? -13.493 -14.867 10.242 1.00 83.12 97 GLY A CA 1
ATOM 700 C C . GLY A 1 97 ? -14.388 -14.582 9.037 1.00 83.12 97 GLY A C 1
ATOM 701 O O . GLY A 1 97 ? -14.365 -15.339 8.068 1.00 83.12 97 GLY A O 1
ATOM 702 N N . LYS A 1 98 ? -15.195 -13.511 9.100 1.00 88.06 98 LYS A N 1
ATOM 703 C CA . LYS A 1 98 ? -15.866 -12.981 7.912 1.00 88.06 98 LYS A CA 1
ATOM 704 C C . LYS A 1 98 ? -14.818 -12.609 6.863 1.00 88.06 98 LYS A C 1
ATOM 706 O O . LYS A 1 98 ? -13.698 -12.240 7.196 1.00 88.06 98 LYS A O 1
ATOM 711 N N . THR A 1 99 ? -15.207 -12.665 5.600 1.00 88.44 99 THR A N 1
ATOM 712 C CA . THR A 1 99 ? -14.369 -12.255 4.475 1.00 88.44 99 THR A CA 1
ATOM 713 C C . THR A 1 99 ? -15.187 -11.393 3.524 1.00 88.44 99 THR A C 1
ATOM 715 O O . THR A 1 99 ? -16.415 -11.365 3.589 1.00 88.44 99 THR A O 1
ATOM 718 N N . CYS A 1 100 ? -14.506 -10.661 2.649 1.00 86.81 100 CYS A N 1
ATOM 719 C CA . CYS A 1 100 ? -15.169 -9.910 1.591 1.00 86.81 100 CYS A CA 1
ATOM 720 C C . CYS A 1 100 ? -15.734 -10.853 0.502 1.00 86.81 100 CYS A C 1
ATOM 722 O O . CYS A 1 100 ? -15.196 -11.949 0.305 1.00 86.81 100 CYS A O 1
ATOM 724 N N . PRO A 1 101 ? -16.786 -10.443 -0.236 1.00 91.62 101 PRO A N 1
ATOM 725 C CA . PRO A 1 101 ? -17.430 -9.125 -0.210 1.00 91.62 101 PRO A CA 1
ATOM 726 C C . PRO A 1 101 ? -18.332 -8.901 1.013 1.00 91.62 101 PRO A C 1
ATOM 728 O O . PRO A 1 101 ? -19.002 -9.824 1.463 1.00 91.62 101 PRO A O 1
ATOM 731 N N . ILE A 1 102 ? -18.384 -7.661 1.510 1.00 91.88 102 ILE A N 1
ATOM 732 C CA . ILE A 1 102 ? -19.298 -7.263 2.595 1.00 91.88 102 ILE A CA 1
ATOM 733 C C . ILE A 1 102 ? -20.564 -6.697 1.956 1.00 91.88 102 ILE A C 1
ATOM 735 O O . ILE A 1 102 ? -20.502 -5.680 1.262 1.00 91.88 102 ILE A O 1
ATOM 739 N N . ALA A 1 103 ? -21.705 -7.358 2.150 1.00 90.88 103 ALA A N 1
ATOM 740 C CA . ALA A 1 103 ? -22.937 -6.988 1.462 1.00 90.88 103 ALA A CA 1
ATOM 741 C C . ALA A 1 103 ? -23.452 -5.603 1.892 1.00 90.88 103 ALA A C 1
ATOM 743 O O . ALA A 1 103 ? -23.174 -5.123 2.994 1.00 90.88 103 ALA A O 1
ATOM 744 N N . GLN A 1 104 ? -24.242 -4.959 1.026 1.00 91.81 104 GLN A N 1
ATOM 745 C CA . GLN A 1 104 ? -24.954 -3.730 1.378 1.00 91.81 104 GLN A CA 1
ATOM 746 C C . GLN A 1 104 ? -25.728 -3.908 2.689 1.00 91.81 104 GLN A C 1
ATOM 748 O O . GLN A 1 104 ? -26.493 -4.861 2.837 1.00 91.81 104 GLN A O 1
ATOM 753 N N . ASN A 1 105 ? -25.593 -2.949 3.603 1.00 90.56 105 ASN A N 1
ATOM 754 C CA . ASN A 1 105 ? -26.265 -2.942 4.906 1.00 90.56 105 ASN A CA 1
ATOM 755 C C . ASN A 1 105 ? -25.828 -4.068 5.861 1.00 90.56 105 ASN A C 1
ATOM 757 O O . ASN A 1 105 ? -26.426 -4.238 6.925 1.00 90.56 105 ASN A O 1
ATOM 761 N N . GLU A 1 106 ? -24.784 -4.826 5.525 1.00 92.62 106 GLU A N 1
ATOM 762 C CA . GLU A 1 106 ? -24.230 -5.835 6.415 1.00 92.62 106 GLU A CA 1
ATOM 763 C C . GLU A 1 106 ? -23.287 -5.189 7.433 1.00 92.62 106 GLU A C 1
ATOM 765 O O . GLU A 1 106 ? -22.359 -4.468 7.073 1.00 92.62 106 GLU A O 1
ATOM 770 N N . MET A 1 107 ? -23.494 -5.470 8.720 1.00 93.19 107 MET A N 1
ATOM 771 C CA . MET A 1 107 ? -22.549 -5.064 9.756 1.00 93.19 107 MET A CA 1
ATOM 772 C C . MET A 1 107 ? -21.301 -5.957 9.723 1.00 93.19 107 MET A C 1
ATOM 774 O O . MET A 1 107 ? -21.384 -7.193 9.797 1.00 93.19 107 MET A O 1
ATOM 778 N N . ALA A 1 108 ? -20.139 -5.315 9.699 1.00 95.19 108 ALA A N 1
ATOM 779 C CA . ALA A 1 108 ? -18.837 -5.948 9.840 1.00 95.19 108 ALA A CA 1
ATOM 780 C C . ALA A 1 108 ? -18.004 -5.218 10.899 1.00 95.19 108 ALA A C 1
ATOM 782 O O . ALA A 1 108 ? -18.182 -4.023 11.134 1.00 95.19 108 ALA A O 1
ATOM 783 N N . VAL A 1 109 ? -17.103 -5.952 11.555 1.00 97.06 109 VAL A N 1
ATOM 784 C CA . VAL A 1 109 ? -16.183 -5.399 12.555 1.00 97.06 109 VAL A CA 1
ATOM 785 C C . VAL A 1 109 ? -14.767 -5.728 12.124 1.00 97.06 109 VAL A C 1
ATOM 787 O O . VAL A 1 109 ? -14.409 -6.899 12.054 1.00 97.06 109 VAL A O 1
ATOM 790 N N . TYR A 1 110 ? -13.975 -4.706 11.834 1.00 96.81 110 TYR A N 1
ATOM 791 C CA . TYR A 1 110 ? -12.551 -4.833 11.556 1.00 96.81 110 TYR A CA 1
ATOM 792 C C . TYR A 1 110 ? -11.768 -4.809 12.871 1.00 96.81 110 TYR A C 1
ATOM 794 O O . TYR A 1 110 ? -11.914 -3.875 13.660 1.00 96.81 110 TYR A O 1
ATOM 802 N N . VAL A 1 111 ? -10.957 -5.841 13.107 1.00 97.19 111 VAL A N 1
ATOM 803 C CA . VAL A 1 111 ? -10.089 -5.963 14.284 1.00 97.19 111 VAL A CA 1
ATOM 804 C C . VAL A 1 111 ? -8.678 -5.532 13.900 1.00 97.19 111 VAL A C 1
ATOM 806 O O . VAL A 1 111 ? -7.856 -6.330 13.453 1.00 97.19 111 VAL A O 1
ATOM 809 N N . MET A 1 112 ? -8.383 -4.251 14.085 1.00 95.88 112 MET A N 1
ATOM 810 C CA . MET A 1 112 ? -7.073 -3.691 13.788 1.00 95.88 112 MET A CA 1
ATOM 811 C C . MET A 1 112 ? -6.099 -3.957 14.935 1.00 95.88 112 MET A C 1
ATOM 813 O O . MET A 1 112 ? -6.317 -3.498 16.055 1.00 95.88 112 MET A O 1
ATOM 817 N N . LYS A 1 113 ? -4.991 -4.643 14.649 1.00 94.56 113 LYS A N 1
ATOM 818 C CA . LYS A 1 113 ? -3.864 -4.809 15.577 1.00 94.56 113 LYS A CA 1
ATOM 819 C C . LYS A 1 113 ? -2.726 -3.891 15.156 1.00 94.56 113 LYS A C 1
ATOM 821 O O . LYS A 1 113 ? -2.036 -4.172 14.183 1.00 94.56 113 LYS A O 1
ATOM 826 N N . LEU A 1 114 ? -2.574 -2.773 15.855 1.00 92.12 114 LEU A N 1
ATOM 827 C CA . LEU A 1 114 ? -1.557 -1.771 15.565 1.00 92.12 114 LEU A CA 1
ATOM 828 C C . LEU A 1 114 ? -0.392 -1.892 16.542 1.00 92.12 114 LEU A C 1
ATOM 830 O O . LEU A 1 114 ? -0.566 -1.676 17.740 1.00 92.12 114 LEU A O 1
ATOM 834 N N . ASP A 1 115 ? 0.800 -2.155 16.021 1.00 90.19 115 ASP A N 1
ATOM 835 C CA . ASP A 1 115 ? 2.024 -2.120 16.814 1.00 90.19 115 ASP A CA 1
ATOM 836 C C . ASP A 1 115 ? 2.439 -0.666 17.075 1.00 90.19 115 ASP A C 1
ATOM 838 O O . ASP A 1 115 ? 2.617 0.143 16.159 1.00 90.19 115 ASP A O 1
ATOM 842 N N . ILE A 1 116 ? 2.546 -0.308 18.353 1.00 90.19 116 ILE A N 1
ATOM 843 C CA . ILE A 1 116 ? 2.933 1.027 18.802 1.00 90.19 116 ILE A CA 1
ATOM 844 C C . ILE A 1 116 ? 4.451 1.069 18.874 1.00 90.19 116 ILE A C 1
ATOM 846 O O . ILE A 1 116 ? 5.061 0.734 19.888 1.00 90.19 116 ILE A O 1
ATOM 850 N N . GLU A 1 117 ? 5.071 1.463 17.775 1.00 84.75 117 GLU A N 1
ATOM 851 C CA . GLU A 1 117 ? 6.517 1.407 17.627 1.00 84.75 117 GLU A CA 1
ATOM 852 C C . GLU A 1 117 ? 7.267 2.332 18.611 1.00 84.75 117 GLU A C 1
ATOM 854 O O . GLU A 1 117 ? 6.820 3.455 18.879 1.00 84.75 117 GLU A O 1
ATOM 859 N N . PRO A 1 118 ? 8.447 1.930 19.130 1.00 86.06 118 PRO A N 1
ATOM 860 C CA . PRO A 1 118 ? 9.206 2.726 20.102 1.00 86.06 118 PRO A CA 1
ATOM 861 C C . PRO A 1 118 ? 9.620 4.118 19.613 1.00 86.06 118 PRO A C 1
ATOM 863 O O . PRO A 1 118 ? 9.819 5.025 20.422 1.00 86.06 118 PRO A O 1
ATOM 866 N N . TYR A 1 119 ? 9.753 4.290 18.296 1.00 81.12 119 TYR A N 1
ATOM 867 C CA . TYR A 1 119 ? 10.138 5.557 17.677 1.00 81.12 119 TYR A CA 1
ATOM 868 C C . TYR A 1 119 ? 8.984 6.564 17.573 1.00 81.12 119 TYR A C 1
ATOM 870 O O . TYR A 1 119 ? 9.220 7.708 17.181 1.00 81.12 119 TYR A O 1
ATOM 878 N N . PHE A 1 120 ? 7.744 6.181 17.899 1.00 81.75 120 PHE A N 1
ATOM 879 C CA . PHE A 1 120 ? 6.638 7.133 17.907 1.00 81.75 120 PHE A CA 1
ATOM 880 C C . PHE A 1 120 ? 6.842 8.221 18.984 1.00 81.75 120 PHE A C 1
ATOM 882 O O . PHE A 1 120 ? 7.278 7.925 20.102 1.00 81.75 120 PHE A O 1
ATOM 889 N N . PRO A 1 121 ? 6.557 9.498 18.669 1.00 80.75 121 PRO A N 1
ATOM 890 C CA . PRO A 1 121 ? 6.736 10.603 19.608 1.00 80.75 121 PRO A CA 1
ATOM 891 C C . PRO A 1 121 ? 5.723 10.553 20.764 1.00 80.75 121 PRO A C 1
ATOM 893 O O . PRO A 1 121 ? 4.589 10.111 20.592 1.00 80.75 121 PRO A O 1
ATOM 896 N N . GLU A 1 122 ? 6.116 11.050 21.942 1.00 85.62 122 GLU A N 1
ATOM 897 C CA . GLU A 1 122 ? 5.243 11.151 23.129 1.00 85.62 122 GLU A CA 1
ATOM 898 C C . GLU A 1 122 ? 4.404 12.420 23.066 1.00 85.62 122 GLU A C 1
ATOM 900 O O . GLU A 1 122 ? 4.679 13.429 23.710 1.00 85.62 122 GLU A O 1
ATOM 905 N N . ILE A 1 123 ? 3.389 12.368 22.217 1.00 85.56 123 ILE A N 1
ATOM 906 C CA . ILE A 1 123 ? 2.422 13.439 22.009 1.00 85.56 123 ILE A CA 1
ATOM 907 C C . ILE A 1 123 ? 1.008 12.862 22.097 1.00 85.56 123 ILE A C 1
ATOM 909 O O . ILE A 1 123 ? 0.818 11.647 22.088 1.00 85.56 123 ILE A O 1
ATOM 913 N N . SER A 1 124 ? 0.003 13.734 22.151 1.00 86.00 124 SER A N 1
ATOM 914 C CA . SER A 1 124 ? -1.413 13.351 22.072 1.00 86.00 124 SER A CA 1
ATOM 915 C C . SER A 1 124 ? -1.994 13.763 20.713 1.00 86.00 124 SER A C 1
ATOM 917 O O . SER A 1 124 ? -2.701 14.770 20.635 1.00 86.00 124 SER A O 1
ATOM 919 N N . PRO A 1 125 ? -1.654 13.064 19.612 1.00 87.88 125 PRO A N 1
ATOM 920 C CA . PRO A 1 125 ? -2.144 13.424 18.296 1.00 87.88 125 PRO A CA 1
ATOM 921 C C . PRO A 1 125 ? -3.562 12.890 18.086 1.00 87.88 125 PRO A C 1
ATOM 923 O O . PRO A 1 125 ? -4.046 12.031 18.824 1.00 87.88 125 PRO A O 1
ATOM 926 N N . SER A 1 126 ? -4.220 13.365 17.031 1.00 87.12 126 SER A N 1
ATOM 927 C CA . SER A 1 126 ? -5.456 12.742 16.554 1.00 87.12 126 SER A CA 1
ATOM 928 C C . SER A 1 126 ? -5.114 11.665 15.532 1.00 87.12 126 SER A C 1
ATOM 930 O O . SER A 1 126 ? -4.391 11.927 14.574 1.00 87.12 126 SER A O 1
ATOM 932 N N . MET A 1 127 ? -5.625 10.454 15.727 1.00 88.06 127 MET A N 1
ATOM 933 C CA . MET A 1 127 ? -5.476 9.365 14.766 1.00 88.06 127 MET A CA 1
ATOM 934 C C . MET A 1 127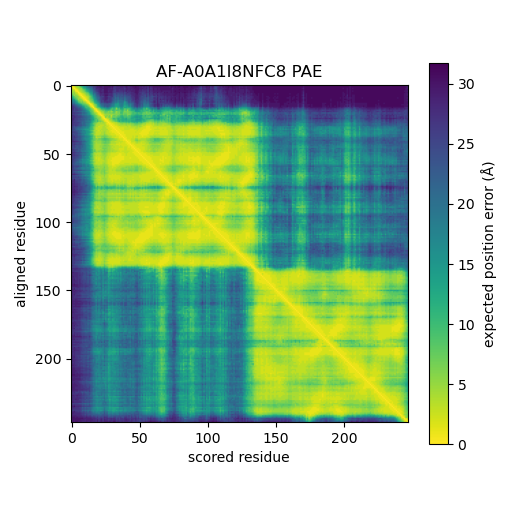 ? -6.701 9.334 13.852 1.00 88.06 127 MET A C 1
ATOM 936 O O . MET A 1 127 ? -7.832 9.272 14.325 1.00 88.06 127 MET A O 1
ATOM 940 N N . GLN A 1 128 ? -6.472 9.371 12.545 1.00 89.38 128 GLN A N 1
ATOM 941 C CA . GLN A 1 128 ? -7.494 9.204 11.524 1.00 89.38 128 GLN A CA 1
ATOM 942 C C . GLN A 1 128 ? -7.306 7.839 10.868 1.00 89.38 128 GLN A C 1
ATOM 944 O O . GLN A 1 128 ? -6.230 7.541 10.351 1.00 89.38 128 GLN A O 1
ATOM 949 N N . ILE A 1 129 ? -8.361 7.028 10.875 1.00 90.50 129 ILE A N 1
ATOM 950 C CA . ILE A 1 129 ? -8.400 5.724 10.211 1.00 90.50 129 ILE A CA 1
ATOM 951 C C . ILE A 1 129 ? -9.434 5.810 9.094 1.00 90.50 129 ILE A C 1
ATOM 953 O O . ILE A 1 129 ? -10.559 6.246 9.324 1.00 90.50 129 ILE A O 1
ATOM 957 N N . SER A 1 130 ? -9.043 5.437 7.881 1.00 89.50 130 SER A N 1
ATOM 958 C CA . SER A 1 130 ? -9.925 5.376 6.711 1.00 89.50 130 SER A CA 1
ATOM 959 C C . SER A 1 130 ? -9.947 3.954 6.173 1.00 89.50 130 SER A C 1
ATOM 961 O O . SER A 1 130 ? -8.895 3.323 6.098 1.00 89.50 130 SER A O 1
ATOM 963 N N . LEU A 1 131 ? -11.128 3.454 5.815 1.00 90.88 131 LEU A N 1
ATOM 964 C CA . LEU A 1 131 ? -11.292 2.167 5.146 1.00 90.88 131 LEU A CA 1
ATOM 965 C C . LEU A 1 131 ? -11.686 2.457 3.698 1.00 90.88 131 LEU A C 1
ATOM 967 O O . LEU A 1 131 ? -12.744 3.036 3.465 1.00 90.88 131 LEU A O 1
ATOM 971 N N . ASN A 1 132 ? -10.821 2.110 2.749 1.00 86.31 132 ASN A N 1
ATOM 972 C CA . ASN A 1 132 ? -11.005 2.426 1.334 1.00 86.31 132 ASN A CA 1
ATOM 973 C C . ASN A 1 132 ? -11.034 1.139 0.503 1.00 86.31 132 ASN A C 1
ATOM 975 O O . ASN A 1 132 ? -10.281 0.218 0.814 1.00 86.31 132 ASN A O 1
ATOM 979 N N . PRO A 1 133 ? -11.861 1.047 -0.550 1.00 79.06 133 PRO A N 1
ATOM 980 C CA . PRO A 1 133 ? -11.906 -0.147 -1.396 1.00 79.06 133 PRO A CA 1
ATOM 981 C C . PRO A 1 133 ? -10.576 -0.404 -2.122 1.00 79.06 133 PRO A C 1
ATOM 983 O O . PRO A 1 133 ? -10.219 -1.562 -2.365 1.00 79.06 133 PRO A O 1
ATOM 986 N N . ASP A 1 134 ? -9.818 0.666 -2.382 1.00 72.06 134 ASP A N 1
ATOM 987 C CA . ASP A 1 134 ? -8.517 0.647 -3.044 1.00 72.06 134 ASP A CA 1
ATOM 988 C C . ASP A 1 134 ? -7.355 0.756 -2.051 1.00 72.06 134 ASP A C 1
ATOM 990 O O . ASP A 1 134 ? -7.395 1.511 -1.072 1.00 72.06 134 ASP A O 1
ATOM 994 N N . ARG A 1 135 ? -6.266 0.030 -2.331 1.00 71.25 135 ARG A N 1
ATOM 995 C CA . ARG A 1 135 ? -5.026 0.116 -1.548 1.00 71.25 135 ARG A CA 1
ATOM 996 C C . ARG A 1 135 ? -4.330 1.448 -1.840 1.00 71.25 135 ARG A C 1
ATOM 998 O O . ARG A 1 135 ? -4.082 1.800 -2.993 1.00 71.25 135 ARG A O 1
ATOM 1005 N N . TYR A 1 136 ? -4.018 2.207 -0.789 1.00 70.06 136 TYR A N 1
ATOM 1006 C CA . TYR A 1 136 ? -3.471 3.559 -0.918 1.00 70.06 136 TYR A CA 1
ATOM 1007 C C . TYR A 1 136 ? -1.937 3.572 -0.892 1.00 70.06 136 TYR A C 1
ATOM 1009 O O . TYR A 1 136 ? -1.321 3.272 0.131 1.00 70.06 136 TYR A O 1
ATOM 1017 N N . TYR A 1 137 ? -1.322 4.026 -1.987 1.00 79.56 137 TYR A N 1
ATOM 1018 C CA . TYR A 1 137 ? 0.124 4.228 -2.107 1.00 79.56 137 TYR A CA 1
ATOM 1019 C C . TYR A 1 137 ? 0.430 5.719 -2.293 1.00 79.56 137 TYR A C 1
ATOM 1021 O O . TYR A 1 137 ? 0.327 6.222 -3.409 1.00 79.56 137 TYR A O 1
ATOM 1029 N N . PRO A 1 138 ? 0.807 6.465 -1.239 1.00 73.44 138 PRO A N 1
ATOM 1030 C CA . PRO A 1 138 ? 0.886 7.927 -1.297 1.00 73.44 138 PRO A CA 1
ATOM 1031 C C . PRO A 1 138 ? 1.824 8.452 -2.386 1.00 73.44 138 PRO A C 1
ATOM 1033 O O . PRO A 1 138 ? 1.515 9.441 -3.045 1.00 73.44 138 PRO A O 1
ATOM 1036 N N . GLY A 1 139 ? 2.969 7.792 -2.579 1.00 82.75 139 GLY A N 1
ATOM 1037 C CA . GLY A 1 139 ? 3.959 8.185 -3.576 1.00 82.75 139 GLY A CA 1
ATOM 1038 C C . GLY A 1 139 ? 3.462 7.917 -4.990 1.00 82.75 139 GLY A C 1
ATOM 1039 O O . GLY A 1 139 ? 3.572 8.791 -5.847 1.00 82.75 139 GLY A O 1
ATOM 1040 N N . LEU A 1 140 ? 2.858 6.746 -5.220 1.00 86.19 140 LEU A N 1
ATOM 1041 C CA . LEU A 1 140 ? 2.268 6.415 -6.517 1.00 86.19 140 LEU A CA 1
ATOM 1042 C C . LEU A 1 140 ? 1.064 7.310 -6.824 1.00 86.19 140 LEU A C 1
ATOM 1044 O O . LEU A 1 140 ? 0.982 7.848 -7.917 1.00 86.19 140 LEU A O 1
ATOM 1048 N N . ASN A 1 141 ? 0.179 7.558 -5.860 1.00 81.75 141 ASN A N 1
ATOM 1049 C CA . ASN A 1 141 ? -0.987 8.426 -6.038 1.00 81.75 141 ASN A CA 1
ATOM 1050 C C . ASN A 1 141 ? -0.581 9.856 -6.387 1.00 81.75 141 ASN A C 1
ATOM 1052 O O . ASN A 1 141 ? -1.169 10.477 -7.270 1.00 81.75 141 ASN A O 1
ATOM 1056 N N . LYS A 1 142 ? 0.469 10.365 -5.738 1.00 83.62 142 LYS A N 1
ATOM 1057 C CA . LYS A 1 142 ? 1.045 11.659 -6.086 1.00 83.62 142 LYS A CA 1
ATOM 1058 C C . LYS A 1 142 ? 1.574 11.672 -7.521 1.00 83.62 142 LYS A C 1
ATOM 1060 O O . LYS A 1 142 ? 1.289 12.626 -8.234 1.00 83.62 142 LYS A O 1
ATOM 1065 N N . LEU A 1 143 ? 2.274 10.622 -7.963 1.00 89.25 143 LEU A N 1
ATOM 1066 C CA . LEU A 1 143 ? 2.700 10.490 -9.362 1.00 89.25 143 LEU A CA 1
ATOM 1067 C C . LEU A 1 143 ? 1.496 10.486 -10.308 1.00 89.25 143 LEU A C 1
ATOM 1069 O O . LEU A 1 143 ? 1.406 11.350 -11.171 1.00 89.25 143 LEU A O 1
ATOM 1073 N N . PHE A 1 144 ? 0.544 9.576 -10.092 1.00 88.88 144 PHE A N 1
ATOM 1074 C CA . PHE A 1 144 ? -0.651 9.421 -10.917 1.00 88.88 144 PHE A CA 1
ATOM 1075 C C . PHE A 1 144 ? -1.431 10.727 -11.073 1.00 88.88 144 PHE A C 1
ATOM 1077 O O . PHE A 1 144 ? -1.867 11.050 -12.170 1.00 88.88 144 PHE A O 1
ATOM 1084 N N . ASN A 1 145 ? -1.603 11.498 -9.999 1.00 85.25 145 ASN A N 1
ATOM 1085 C CA . ASN A 1 145 ? -2.371 12.743 -10.039 1.00 85.25 145 ASN A CA 1
ATOM 1086 C C . ASN A 1 145 ? -1.688 13.880 -10.804 1.00 85.25 145 ASN A C 1
ATOM 1088 O O . ASN A 1 145 ? -2.390 14.773 -11.256 1.00 85.25 145 ASN A O 1
ATOM 1092 N N . ASN A 1 146 ? -0.365 13.837 -10.970 1.00 90.19 146 ASN A N 1
ATOM 1093 C CA . ASN A 1 146 ? 0.384 14.852 -11.717 1.00 90.19 146 ASN A CA 1
ATOM 1094 C C . ASN A 1 146 ? 0.615 14.453 -13.184 1.00 90.19 146 ASN A C 1
ATOM 1096 O O . ASN A 1 146 ? 1.058 15.277 -13.974 1.00 90.19 146 ASN A O 1
ATOM 1100 N N . LEU A 1 147 ? 0.309 13.208 -13.582 1.00 90.00 147 LEU A N 1
ATOM 1101 C CA . LEU A 1 147 ? 0.461 12.777 -14.981 1.00 90.00 147 LEU A CA 1
ATOM 1102 C C . LEU A 1 147 ? -0.386 13.612 -15.948 1.00 90.00 147 LEU A C 1
ATOM 1104 O O . LEU A 1 147 ? 0.014 13.789 -17.090 1.00 90.00 147 LEU A O 1
ATOM 1108 N N . ILE A 1 148 ? -1.507 14.168 -15.479 1.00 86.50 148 ILE A N 1
ATOM 1109 C CA . ILE A 1 148 ? -2.379 15.036 -16.280 1.00 86.50 148 ILE A CA 1
ATOM 1110 C C . ILE A 1 148 ? -1.688 16.330 -16.741 1.00 86.50 148 ILE A C 1
ATOM 1112 O O . ILE A 1 148 ? -2.089 16.905 -17.748 1.00 86.50 148 ILE A O 1
ATOM 1116 N N . ASP A 1 149 ? -0.633 16.760 -16.045 1.00 90.12 149 ASP A N 1
ATOM 1117 C CA . ASP A 1 149 ? 0.129 17.962 -16.393 1.00 90.12 149 ASP A CA 1
ATOM 1118 C C . ASP A 1 149 ? 1.256 17.670 -17.401 1.00 90.12 149 ASP A C 1
ATOM 1120 O O . ASP A 1 149 ? 1.859 18.592 -17.951 1.00 90.12 149 ASP A O 1
ATOM 1124 N N . VAL A 1 150 ? 1.546 16.391 -17.672 1.00 91.75 150 VAL A N 1
ATOM 1125 C CA . VAL A 1 150 ? 2.511 15.953 -18.692 1.00 91.75 150 VAL A CA 1
ATOM 1126 C C . VAL A 1 150 ? 1.752 15.671 -19.987 1.00 91.75 150 VAL A C 1
ATOM 1128 O O . VAL A 1 150 ? 1.510 14.526 -20.359 1.00 91.75 150 VAL A O 1
ATOM 1131 N N . VAL A 1 151 ? 1.328 16.747 -20.646 1.00 82.88 151 VAL A N 1
ATOM 1132 C CA . VAL A 1 151 ? 0.445 16.673 -21.821 1.00 82.88 151 VAL A CA 1
ATOM 1133 C C . VAL A 1 151 ? 1.218 16.310 -23.089 1.00 82.88 151 VAL A C 1
ATOM 1135 O O . VAL A 1 151 ? 0.770 15.484 -23.879 1.00 82.88 151 VAL A O 1
ATOM 1138 N N . GLU A 1 152 ? 2.390 16.918 -23.279 1.00 88.81 152 GLU A N 1
ATOM 1139 C CA . GLU A 1 152 ? 3.157 16.809 -24.520 1.00 88.81 152 GLU A CA 1
ATOM 1140 C C . GLU A 1 152 ? 4.393 15.907 -24.354 1.00 88.81 152 GLU A C 1
ATOM 1142 O O . GLU A 1 152 ? 5.039 15.906 -23.295 1.00 88.81 152 GLU A O 1
ATOM 1147 N N . PRO A 1 153 ? 4.801 15.178 -25.405 1.00 89.81 153 PRO A N 1
ATOM 1148 C CA . PRO A 1 153 ? 6.017 14.374 -25.387 1.00 89.81 153 PRO A CA 1
ATOM 1149 C C . PRO A 1 153 ? 7.245 15.212 -25.026 1.00 89.81 153 PRO A C 1
ATOM 1151 O O . PRO A 1 153 ? 7.384 16.354 -25.457 1.00 89.81 153 PRO A O 1
ATOM 1154 N N . GLN A 1 154 ? 8.177 14.618 -24.277 1.00 88.44 154 GLN A N 1
ATOM 1155 C CA . GLN A 1 154 ? 9.406 15.282 -23.810 1.00 88.44 154 GLN A CA 1
ATOM 1156 C C . GLN A 1 154 ? 9.182 16.470 -22.855 1.00 88.44 154 GLN A C 1
ATOM 1158 O O . GLN A 1 154 ? 10.129 17.205 -22.572 1.00 88.44 154 GLN A O 1
ATOM 1163 N N . THR A 1 155 ? 7.970 16.655 -22.325 1.00 92.12 155 THR A N 1
ATOM 1164 C CA . THR A 1 155 ? 7.719 17.632 -21.259 1.00 92.12 155 THR A CA 1
ATOM 1165 C C . THR A 1 155 ? 7.801 16.998 -19.874 1.00 92.12 155 THR A C 1
ATOM 1167 O O . THR A 1 155 ? 7.888 15.778 -19.716 1.00 92.12 155 THR A O 1
ATOM 1170 N N . SER A 1 156 ? 7.833 17.845 -18.851 1.00 92.38 156 SER A N 1
ATOM 1171 C CA . SER A 1 156 ? 7.898 17.441 -17.454 1.00 92.38 156 SER A CA 1
ATOM 1172 C C . SER A 1 156 ? 7.029 18.354 -16.598 1.00 92.38 156 SER A C 1
ATOM 1174 O O . SER A 1 156 ? 6.763 19.501 -16.953 1.00 92.38 156 SER A O 1
ATOM 1176 N N . THR A 1 157 ? 6.615 17.832 -15.448 1.00 92.31 157 THR A N 1
ATOM 1177 C CA . THR A 1 157 ? 5.928 18.583 -14.394 1.00 92.31 157 THR A CA 1
ATOM 1178 C C . THR A 1 157 ? 6.693 18.447 -13.078 1.00 92.31 157 THR A C 1
ATOM 1180 O O . THR A 1 157 ? 7.535 17.554 -12.918 1.00 92.31 157 THR A O 1
ATOM 1183 N N . PHE A 1 158 ? 6.414 19.339 -12.132 1.00 89.69 158 PHE A N 1
ATOM 1184 C CA . PHE A 1 158 ? 7.017 19.319 -10.805 1.00 89.69 158 PHE A CA 1
ATOM 1185 C C . PHE A 1 158 ? 6.109 18.601 -9.813 1.00 89.69 158 PHE A C 1
ATOM 1187 O O . PHE A 1 158 ? 4.925 18.888 -9.708 1.00 89.69 158 PHE A O 1
ATOM 1194 N N . LEU A 1 159 ? 6.692 17.688 -9.039 1.00 84.25 159 LEU A N 1
ATOM 1195 C CA . LEU A 1 159 ? 6.004 17.045 -7.926 1.00 84.25 159 LEU A CA 1
ATOM 1196 C C . LEU A 1 159 ? 6.308 17.811 -6.638 1.00 84.25 159 LEU A C 1
ATOM 1198 O O . LEU A 1 159 ? 7.447 17.809 -6.172 1.00 84.25 159 LEU A O 1
ATOM 1202 N N . ASP A 1 160 ? 5.289 18.409 -6.028 1.00 79.25 160 ASP A N 1
ATOM 1203 C CA . ASP A 1 160 ? 5.454 19.213 -4.812 1.00 79.25 160 ASP A CA 1
ATOM 1204 C C . ASP A 1 160 ? 5.931 18.392 -3.611 1.00 79.25 160 ASP A C 1
ATOM 1206 O O . ASP A 1 160 ? 5.200 17.560 -3.080 1.00 79.25 160 ASP A O 1
ATOM 1210 N N . GLY A 1 161 ? 7.148 18.631 -3.123 1.00 79.75 161 GLY A N 1
ATOM 1211 C CA . GLY A 1 161 ? 7.714 17.949 -1.951 1.00 79.75 161 GLY A CA 1
ATOM 1212 C C . GLY A 1 161 ? 8.329 16.577 -2.255 1.00 79.75 161 GLY A C 1
ATOM 1213 O O . GLY A 1 161 ? 8.326 16.098 -3.386 1.00 79.75 161 GLY A O 1
ATOM 1214 N N . THR A 1 162 ? 8.865 15.910 -1.234 1.00 79.88 162 THR A N 1
ATOM 1215 C CA . THR A 1 162 ? 9.636 14.669 -1.408 1.00 79.88 162 THR A CA 1
ATOM 1216 C C . THR A 1 162 ? 8.752 13.425 -1.538 1.00 79.88 162 THR A C 1
ATOM 1218 O O . THR A 1 162 ? 7.609 13.396 -1.078 1.00 79.88 162 THR A O 1
ATOM 1221 N N . ILE A 1 163 ? 9.284 12.393 -2.200 1.00 78.12 163 ILE A N 1
ATOM 1222 C CA . ILE A 1 163 ? 8.697 11.050 -2.268 1.00 78.12 163 ILE A CA 1
ATOM 1223 C C . ILE A 1 163 ? 9.752 10.067 -1.767 1.00 78.12 163 ILE A C 1
ATOM 1225 O O . ILE A 1 163 ? 10.875 10.051 -2.272 1.00 78.12 163 ILE A O 1
ATOM 1229 N N . SER A 1 164 ? 9.412 9.255 -0.770 1.00 81.12 164 SER A N 1
ATOM 1230 C CA . SER A 1 164 ? 10.284 8.179 -0.300 1.00 81.12 164 SER A CA 1
ATOM 1231 C C . SER A 1 164 ? 10.023 6.883 -1.068 1.00 81.12 164 SER A C 1
ATOM 1233 O O . SER A 1 164 ? 8.926 6.646 -1.571 1.00 81.12 164 SER A O 1
ATOM 1235 N N . MET A 1 165 ? 11.015 5.989 -1.113 1.00 82.06 165 MET A N 1
ATOM 1236 C CA . MET A 1 165 ? 10.838 4.674 -1.741 1.00 82.06 165 MET A CA 1
ATOM 1237 C C . MET A 1 165 ? 9.720 3.862 -1.066 1.00 82.06 165 MET A C 1
ATOM 1239 O O . MET A 1 165 ? 8.957 3.186 -1.745 1.00 82.06 165 MET A O 1
ATOM 1243 N N . GLY A 1 166 ? 9.557 3.988 0.256 1.00 78.31 166 GLY A N 1
ATOM 1244 C CA . GLY A 1 166 ? 8.456 3.347 0.983 1.00 78.31 166 GLY A CA 1
ATOM 1245 C C . GLY A 1 166 ? 7.077 3.881 0.588 1.00 78.31 166 GLY A C 1
ATOM 1246 O O . GLY A 1 166 ? 6.106 3.143 0.610 1.00 78.31 166 GLY A O 1
ATOM 1247 N N . GLN A 1 167 ? 6.970 5.137 0.149 1.00 76.75 167 GLN A N 1
ATOM 1248 C CA . GLN A 1 167 ? 5.706 5.675 -0.364 1.00 76.75 167 GLN A CA 1
ATOM 1249 C C . GLN A 1 167 ? 5.354 5.154 -1.766 1.00 76.75 167 GLN A C 1
ATOM 1251 O O . GLN A 1 167 ? 4.184 5.207 -2.145 1.00 76.75 167 GLN A O 1
ATOM 1256 N N . LEU A 1 168 ? 6.346 4.676 -2.527 1.00 85.50 168 LEU A N 1
ATOM 1257 C CA . LEU A 1 168 ? 6.162 4.073 -3.850 1.00 85.50 168 LEU A CA 1
ATOM 1258 C C . LEU A 1 168 ? 5.912 2.568 -3.762 1.00 85.50 168 LEU A C 1
ATOM 1260 O O . LEU A 1 168 ? 5.000 2.057 -4.399 1.00 85.50 168 LEU A O 1
ATOM 1264 N N . LEU A 1 169 ? 6.722 1.871 -2.965 1.00 84.12 169 LEU A N 1
ATOM 1265 C CA . LEU A 1 169 ? 6.630 0.424 -2.775 1.00 84.12 169 LEU A CA 1
ATOM 1266 C C . LEU A 1 169 ? 5.572 0.031 -1.740 1.00 84.12 169 LEU A C 1
ATOM 1268 O O . LEU A 1 169 ? 5.238 -1.142 -1.631 1.00 84.12 169 LEU A O 1
ATOM 1272 N N . GLY A 1 170 ? 5.066 0.993 -0.967 1.00 79.00 170 GLY A N 1
ATOM 1273 C CA . GLY A 1 170 ? 4.099 0.759 0.095 1.00 79.00 170 GLY A CA 1
ATOM 1274 C C . GLY A 1 170 ? 4.561 -0.317 1.068 1.00 79.00 170 GLY A C 1
ATOM 1275 O O . GLY A 1 170 ? 5.638 -0.244 1.656 1.00 79.00 170 GLY A O 1
ATOM 1276 N N . ASP A 1 171 ? 3.715 -1.320 1.215 1.00 72.81 171 ASP A N 1
ATOM 1277 C CA . ASP A 1 171 ? 3.847 -2.468 2.100 1.00 72.81 171 ASP A CA 1
ATOM 1278 C C . ASP A 1 171 ? 4.349 -3.733 1.384 1.00 72.81 171 ASP A C 1
ATOM 1280 O O . ASP A 1 171 ? 4.257 -4.828 1.931 1.00 72.81 171 ASP A O 1
ATOM 1284 N N . LEU A 1 172 ? 4.923 -3.594 0.184 1.00 81.25 172 LEU A N 1
ATOM 1285 C CA . LEU A 1 172 ? 5.531 -4.704 -0.543 1.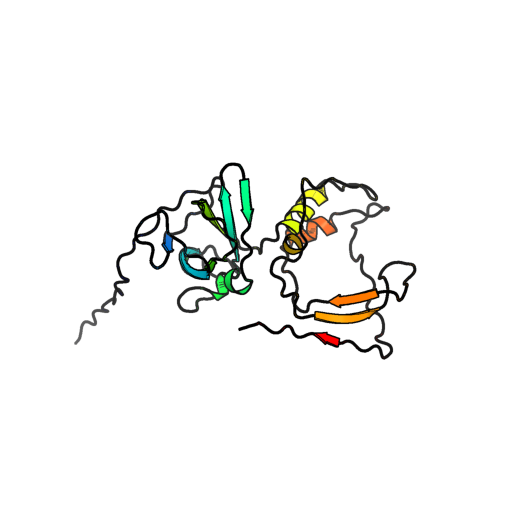00 81.25 172 LEU A CA 1
ATOM 1286 C C . LEU A 1 172 ? 6.594 -5.415 0.304 1.00 81.25 172 LEU A C 1
ATOM 1288 O O . LEU A 1 172 ? 7.530 -4.790 0.817 1.00 81.25 172 LEU A O 1
ATOM 1292 N N . TYR A 1 173 ? 6.507 -6.744 0.400 1.00 82.31 173 TYR A N 1
ATOM 1293 C CA . TYR A 1 173 ? 7.473 -7.540 1.151 1.00 82.31 173 TYR A CA 1
ATOM 1294 C C . TYR A 1 173 ? 8.826 -7.650 0.425 1.00 82.31 173 TYR A C 1
ATOM 1296 O O . TYR A 1 173 ? 9.168 -8.641 -0.219 1.00 82.31 173 TYR A O 1
ATOM 1304 N N . THR A 1 174 ? 9.664 -6.629 0.589 1.00 88.12 174 THR A N 1
ATOM 1305 C CA . THR A 1 174 ? 10.947 -6.489 -0.125 1.00 88.12 174 THR A CA 1
ATOM 1306 C C . THR A 1 174 ? 12.042 -7.477 0.293 1.00 88.12 174 THR A C 1
ATOM 1308 O O . THR A 1 174 ? 13.132 -7.483 -0.284 1.00 88.12 174 THR A O 1
ATOM 1311 N N . LYS A 1 175 ? 11.801 -8.335 1.295 1.00 89.12 175 LYS A N 1
ATOM 1312 C CA . LYS A 1 175 ? 12.794 -9.335 1.716 1.00 89.12 175 LYS A CA 1
ATOM 1313 C C . LYS A 1 175 ? 12.794 -10.581 0.817 1.00 89.12 175 LYS A C 1
ATOM 1315 O O . LYS A 1 175 ? 13.829 -11.251 0.766 1.00 89.12 175 LYS A O 1
ATOM 1320 N N . ASN A 1 176 ? 11.703 -10.866 0.104 1.00 91.75 176 ASN A N 1
ATOM 1321 C CA . ASN A 1 176 ? 11.642 -11.939 -0.890 1.00 91.75 176 ASN A CA 1
ATOM 1322 C C . ASN A 1 176 ? 11.805 -11.363 -2.293 1.00 91.75 176 ASN A C 1
ATOM 1324 O O . ASN A 1 176 ? 11.092 -10.435 -2.651 1.00 91.75 176 ASN A O 1
ATOM 1328 N N . PHE A 1 177 ? 12.712 -11.905 -3.105 1.00 96.44 177 PHE A N 1
ATOM 1329 C CA . PHE A 1 177 ? 12.850 -11.484 -4.503 1.00 96.44 177 PHE A CA 1
ATOM 1330 C C . PHE A 1 177 ? 13.608 -12.504 -5.347 1.00 96.44 177 PHE A C 1
ATOM 1332 O O . PHE A 1 177 ? 14.470 -13.233 -4.853 1.00 96.44 177 PHE A O 1
ATOM 1339 N N . PHE A 1 178 ? 13.339 -12.502 -6.648 1.00 97.88 178 PHE A N 1
ATOM 1340 C CA . PHE A 1 178 ? 14.194 -13.136 -7.642 1.00 97.88 178 PHE A CA 1
ATOM 1341 C C . PHE A 1 178 ? 15.335 -12.201 -8.032 1.00 97.88 178 PHE A C 1
ATOM 1343 O O . PHE A 1 178 ? 15.126 -10.997 -8.174 1.00 97.88 178 PHE A O 1
ATOM 1350 N N . THR A 1 179 ? 16.535 -12.734 -8.248 1.00 97.94 179 THR A N 1
ATOM 1351 C CA . THR A 1 179 ? 17.675 -11.953 -8.730 1.00 97.94 179 THR A CA 1
ATOM 1352 C C . THR A 1 179 ? 18.481 -12.674 -9.802 1.00 97.94 179 THR A C 1
ATOM 1354 O O . THR A 1 179 ? 18.681 -13.891 -9.746 1.00 97.94 179 THR A O 1
ATOM 1357 N N . TYR A 1 180 ? 18.917 -11.920 -10.813 1.00 97.38 180 TYR A N 1
ATOM 1358 C CA . TYR A 1 180 ? 19.702 -12.422 -11.938 1.00 97.38 180 TYR A CA 1
ATOM 1359 C C . TYR A 1 180 ? 20.486 -11.294 -12.623 1.00 97.38 180 TYR A C 1
ATOM 1361 O O . TYR A 1 180 ? 20.081 -10.131 -12.611 1.00 97.38 180 TYR A O 1
ATOM 1369 N N . LYS A 1 181 ? 21.614 -11.643 -13.253 1.00 96.94 181 LYS A N 1
ATOM 1370 C CA . LYS A 1 181 ? 22.358 -10.717 -14.120 1.00 96.94 181 LYS A CA 1
ATOM 1371 C C . LYS A 1 181 ? 21.653 -10.587 -15.470 1.00 96.94 181 LYS A C 1
ATOM 1373 O O . LYS A 1 181 ? 21.297 -11.593 -16.092 1.00 96.94 181 LYS A O 1
ATOM 1378 N N . GLY A 1 182 ? 21.466 -9.359 -15.929 1.00 95.44 182 GLY A N 1
ATOM 1379 C CA . GLY A 1 182 ? 20.800 -9.059 -17.188 1.00 95.44 182 GLY A CA 1
ATOM 1380 C C . GLY A 1 182 ? 21.265 -7.740 -17.786 1.00 95.44 182 GLY A C 1
ATOM 1381 O O . GLY A 1 182 ? 22.337 -7.231 -17.458 1.00 95.44 182 GLY A O 1
ATOM 1382 N N . SER A 1 183 ? 20.438 -7.196 -18.673 1.00 95.94 183 SER A N 1
ATOM 1383 C CA . SER A 1 183 ? 20.727 -5.963 -19.393 1.00 95.94 183 SER A CA 1
ATOM 1384 C C . SER A 1 183 ? 19.796 -4.823 -19.004 1.00 95.94 183 SER A C 1
ATOM 1386 O O . SER A 1 183 ? 18.764 -5.035 -18.363 1.00 95.94 183 SER A O 1
ATOM 1388 N N . LEU A 1 184 ? 20.125 -3.625 -19.485 1.00 95.44 184 LEU A N 1
ATOM 1389 C CA . LEU A 1 184 ? 19.134 -2.571 -19.689 1.00 95.44 184 LEU A CA 1
ATOM 1390 C C . LEU A 1 184 ? 18.029 -3.057 -20.650 1.00 95.44 184 LEU A C 1
ATOM 1392 O O . LEU A 1 184 ? 18.275 -3.879 -21.543 1.00 95.44 184 LEU A O 1
ATOM 1396 N N . THR A 1 185 ? 16.804 -2.569 -20.458 1.00 94.44 185 THR A N 1
ATOM 1397 C CA . THR A 1 185 ? 15.625 -2.916 -21.279 1.00 94.44 185 THR A CA 1
ATOM 1398 C C . THR A 1 185 ? 15.353 -1.913 -22.403 1.00 94.44 185 THR A C 1
ATOM 1400 O O . THR A 1 185 ? 14.407 -2.098 -23.163 1.00 94.44 185 THR A O 1
ATOM 1403 N N . THR A 1 186 ? 16.206 -0.898 -22.542 1.00 91.31 186 THR A N 1
ATOM 1404 C CA . THR A 1 186 ? 16.181 0.143 -23.578 1.00 91.31 186 THR A CA 1
ATOM 1405 C C . THR A 1 186 ? 17.327 -0.049 -24.589 1.00 91.31 186 THR A C 1
ATOM 1407 O O . THR A 1 186 ? 18.240 -0.848 -24.335 1.00 91.31 186 THR A O 1
ATOM 1410 N N . PRO A 1 187 ? 17.297 0.637 -25.754 1.00 92.81 187 PRO A N 1
ATOM 1411 C CA . PRO A 1 187 ? 18.352 0.541 -26.764 1.00 92.81 187 PRO A CA 1
ATOM 1412 C C . PRO A 1 187 ? 19.763 0.730 -26.191 1.00 92.81 187 PRO A C 1
ATOM 1414 O O . PRO A 1 187 ? 19.976 1.497 -25.256 1.00 92.81 187 PRO A O 1
ATOM 1417 N N . GLY A 1 188 ? 20.728 -0.003 -26.748 1.00 88.75 188 GLY A N 1
ATOM 1418 C CA . GLY A 1 188 ? 22.080 -0.148 -26.195 1.00 88.75 188 GLY A CA 1
ATOM 1419 C C . GLY A 1 188 ? 22.254 -1.429 -25.373 1.00 88.75 188 GLY A C 1
ATOM 1420 O O . GLY A 1 188 ? 23.334 -2.004 -25.395 1.00 88.75 188 GLY A O 1
ATOM 1421 N N . CYS A 1 189 ? 21.184 -1.936 -24.743 1.00 89.62 189 CYS A N 1
ATOM 1422 C CA . CYS A 1 189 ? 21.074 -3.304 -24.211 1.00 89.62 189 CYS A CA 1
ATOM 1423 C C . CYS A 1 189 ? 22.270 -3.806 -23.366 1.00 89.62 189 CYS A C 1
ATOM 1425 O O . CYS A 1 189 ? 22.510 -5.011 -23.316 1.00 89.62 189 CYS A O 1
ATOM 1427 N N . SER A 1 190 ? 23.014 -2.921 -22.696 1.00 93.06 190 SER A N 1
ATOM 1428 C CA . SER A 1 190 ? 24.241 -3.283 -21.975 1.00 93.06 190 SER A CA 1
ATOM 1429 C C . SER A 1 190 ? 23.973 -4.282 -20.850 1.00 93.06 190 SER A C 1
ATOM 1431 O O . SER A 1 190 ? 23.130 -4.026 -19.988 1.00 93.06 190 SER A O 1
ATOM 1433 N N . GLU A 1 191 ? 24.721 -5.389 -20.817 1.00 91.56 191 GLU A N 1
ATOM 1434 C CA . GLU A 1 191 ? 24.637 -6.454 -19.801 1.00 91.56 191 GLU A CA 1
ATOM 1435 C C . GLU A 1 191 ? 25.343 -6.078 -18.486 1.00 91.56 191 GLU A C 1
ATOM 1437 O O . GLU A 1 191 ? 26.271 -6.740 -18.028 1.00 91.56 191 GLU A O 1
ATOM 1442 N N . ALA A 1 192 ? 24.919 -4.966 -17.886 1.00 91.56 192 ALA A N 1
ATOM 1443 C CA . ALA A 1 192 ? 25.567 -4.362 -16.721 1.00 91.56 192 ALA A CA 1
ATOM 1444 C C . ALA A 1 192 ? 24.669 -4.310 -15.470 1.00 91.56 192 ALA A C 1
ATOM 1446 O O . ALA A 1 192 ? 24.994 -3.611 -14.513 1.00 91.56 192 ALA A O 1
ATOM 1447 N N . VAL A 1 193 ? 23.529 -5.017 -15.461 1.00 95.38 193 VAL A N 1
ATOM 1448 C CA . VAL A 1 193 ? 22.489 -4.859 -14.428 1.00 95.38 193 VAL A CA 1
ATOM 1449 C C . VAL A 1 193 ? 22.290 -6.141 -13.621 1.00 95.38 193 VAL A C 1
ATOM 1451 O O . VAL A 1 193 ? 22.223 -7.240 -14.174 1.00 95.38 193 VAL A O 1
ATOM 1454 N N . LEU A 1 194 ? 22.139 -5.994 -12.303 1.00 97.06 194 LEU A N 1
ATOM 1455 C CA . LEU A 1 194 ? 21.631 -7.036 -11.411 1.00 97.06 194 LEU A CA 1
ATOM 1456 C C . LEU A 1 194 ? 20.159 -6.751 -11.089 1.00 97.06 194 LEU A C 1
ATOM 1458 O O . LEU A 1 194 ? 19.844 -5.831 -10.335 1.00 97.06 194 LEU A O 1
ATOM 1462 N N . TRP A 1 195 ? 19.257 -7.546 -11.654 1.00 97.56 195 TRP A N 1
ATOM 1463 C CA . TRP A 1 195 ? 17.820 -7.384 -11.463 1.00 97.56 195 TRP A CA 1
ATOM 1464 C C . TRP A 1 195 ? 17.367 -7.937 -10.116 1.00 97.56 195 TRP A C 1
ATOM 1466 O O . TRP A 1 195 ? 17.884 -8.954 -9.656 1.00 97.56 195 TRP A O 1
ATOM 1476 N N . HIS A 1 196 ? 16.392 -7.266 -9.507 1.00 96.31 196 HIS A N 1
ATOM 1477 C CA . HIS A 1 196 ? 15.659 -7.715 -8.327 1.00 96.31 196 HIS A CA 1
ATOM 1478 C C . HIS A 1 196 ? 14.171 -7.608 -8.658 1.00 96.31 196 HIS A C 1
ATOM 1480 O O . HIS A 1 196 ? 13.696 -6.522 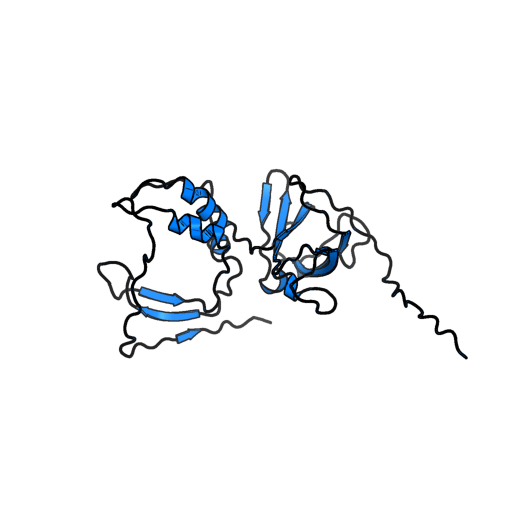-8.979 1.00 96.31 196 HIS A O 1
ATOM 1486 N N . VAL A 1 197 ? 13.458 -8.732 -8.642 1.00 96.31 197 VAL A N 1
ATOM 1487 C CA . VAL A 1 197 ? 12.034 -8.800 -8.988 1.00 96.31 197 VAL A CA 1
ATOM 1488 C C . VAL A 1 197 ? 11.284 -9.347 -7.784 1.00 96.31 197 VAL A C 1
ATOM 1490 O O . VAL A 1 197 ? 11.483 -10.502 -7.402 1.00 96.31 197 VAL A O 1
ATOM 1493 N N . PHE A 1 198 ? 10.459 -8.508 -7.164 1.00 94.88 198 PHE A N 1
ATOM 1494 C CA . PHE A 1 198 ? 9.606 -8.921 -6.055 1.00 94.88 198 PHE A CA 1
ATOM 1495 C C . PHE A 1 198 ? 8.503 -9.862 -6.572 1.00 94.88 198 PHE A C 1
ATOM 1497 O O . PHE A 1 198 ? 7.979 -9.622 -7.662 1.00 94.88 198 PHE A O 1
ATOM 1504 N N . PRO A 1 199 ? 8.195 -10.958 -5.853 1.00 91.12 199 PRO A N 1
ATOM 1505 C CA . PRO A 1 199 ? 7.213 -11.944 -6.301 1.00 91.12 199 PRO A CA 1
ATOM 1506 C C . PRO A 1 199 ? 5.779 -11.410 -6.232 1.00 91.12 199 PRO A C 1
ATOM 1508 O O . PRO A 1 199 ? 4.954 -11.780 -7.064 1.00 91.12 199 PRO A O 1
ATOM 1511 N N . ASP A 1 200 ? 5.504 -10.535 -5.265 1.00 85.75 200 ASP A N 1
ATOM 1512 C CA . ASP A 1 200 ? 4.178 -9.980 -5.035 1.00 85.75 200 ASP A CA 1
ATOM 1513 C C . ASP A 1 200 ? 3.992 -8.683 -5.843 1.00 85.75 200 ASP A C 1
ATOM 1515 O O . ASP A 1 200 ? 4.880 -7.824 -5.853 1.00 85.75 200 ASP A O 1
ATOM 1519 N N . PRO A 1 201 ? 2.865 -8.511 -6.550 1.00 86.94 201 PRO A N 1
ATOM 1520 C CA . PRO A 1 201 ? 2.566 -7.271 -7.249 1.00 86.94 201 PRO A CA 1
ATOM 1521 C C . PRO A 1 201 ? 2.043 -6.195 -6.289 1.00 86.94 201 PRO A C 1
ATOM 1523 O O . PRO A 1 201 ? 1.459 -6.486 -5.245 1.00 86.94 201 PRO A O 1
ATOM 1526 N N . LEU A 1 202 ? 2.168 -4.932 -6.698 1.00 84.25 202 LEU A N 1
ATOM 1527 C CA . LEU A 1 202 ? 1.425 -3.830 -6.090 1.00 84.25 202 LEU A CA 1
ATOM 1528 C C . LEU A 1 202 ? 0.032 -3.756 -6.736 1.00 84.25 202 LEU A C 1
ATOM 1530 O O . LEU A 1 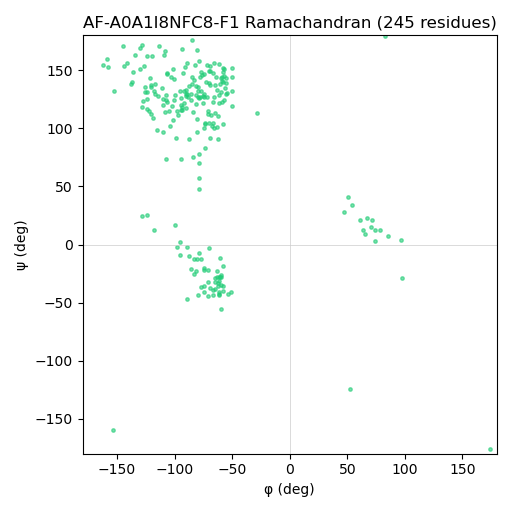202 ? -0.046 -3.474 -7.933 1.00 84.25 202 LEU A O 1
ATOM 1534 N N . PRO A 1 203 ? -1.069 -4.013 -6.008 1.00 79.12 203 PRO A N 1
ATOM 1535 C CA . PRO A 1 203 ? -2.415 -3.832 -6.539 1.00 79.12 203 PRO A CA 1
ATOM 1536 C C . PRO A 1 203 ? -2.696 -2.342 -6.752 1.00 79.12 203 PRO A C 1
ATOM 1538 O O . PRO A 1 203 ? -2.810 -1.577 -5.803 1.00 79.12 203 PRO A O 1
ATOM 1541 N N . ILE A 1 204 ? -2.812 -1.920 -8.004 1.00 79.69 204 ILE A N 1
ATOM 1542 C CA . ILE A 1 204 ? -3.077 -0.527 -8.371 1.00 79.69 204 ILE A CA 1
ATOM 1543 C C . ILE A 1 204 ? -4.492 -0.442 -8.943 1.00 79.69 204 ILE A C 1
ATOM 1545 O O . ILE A 1 204 ? -4.874 -1.274 -9.767 1.00 79.69 204 ILE A O 1
ATOM 1549 N N . ALA A 1 205 ? -5.255 0.567 -8.515 1.00 77.06 205 ALA A N 1
ATOM 1550 C CA . ALA A 1 205 ? -6.584 0.845 -9.051 1.00 77.06 205 ALA A CA 1
ATOM 1551 C C . ALA A 1 205 ? -6.521 1.088 -10.567 1.00 77.06 205 ALA A C 1
ATOM 1553 O O . ALA A 1 205 ? -5.601 1.735 -11.077 1.00 77.06 205 ALA A O 1
ATOM 1554 N N . GLN A 1 206 ? -7.499 0.570 -11.304 1.00 81.31 206 GLN A N 1
ATOM 1555 C CA . GLN A 1 206 ? -7.476 0.612 -12.764 1.00 81.31 206 GLN A CA 1
ATOM 1556 C C . GLN A 1 206 ? -7.488 2.052 -13.298 1.00 81.31 206 GLN A C 1
ATOM 1558 O O . GLN A 1 206 ? -6.779 2.342 -14.263 1.00 81.31 206 GLN A O 1
ATOM 1563 N N . GLU A 1 207 ? -8.195 2.977 -12.639 1.00 81.62 207 GLU A N 1
ATOM 1564 C CA . GLU A 1 207 ? -8.187 4.392 -13.021 1.00 81.62 207 GLU A CA 1
ATOM 1565 C C . GLU A 1 207 ? -6.798 5.039 -12.955 1.00 81.62 207 GLU A C 1
ATOM 1567 O O . GLU A 1 207 ?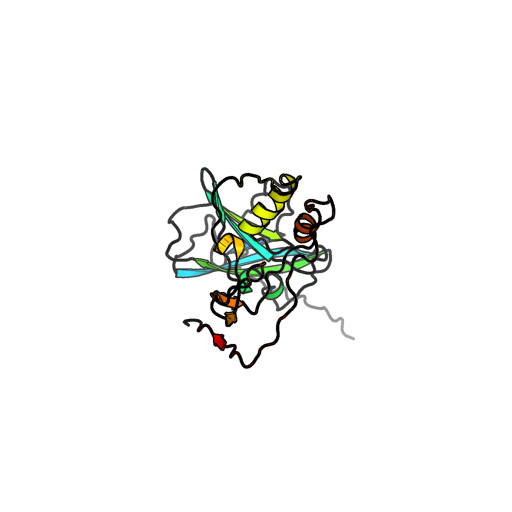 -6.517 5.968 -13.706 1.00 81.62 207 GLU A O 1
ATOM 1572 N N . HIS A 1 208 ? -5.904 4.553 -12.093 1.00 85.94 208 HIS A N 1
ATOM 1573 C CA . HIS A 1 208 ? -4.538 5.059 -12.018 1.00 85.94 208 HIS A CA 1
ATOM 1574 C C . HIS A 1 208 ? -3.693 4.580 -13.197 1.00 85.94 208 HIS A C 1
ATOM 1576 O O . HIS A 1 208 ? -2.877 5.339 -13.716 1.00 85.94 208 HIS A O 1
ATOM 1582 N N . ILE A 1 209 ? -3.917 3.348 -13.657 1.00 87.50 209 ILE A N 1
ATOM 1583 C CA . ILE A 1 209 ? -3.245 2.809 -14.843 1.00 87.50 209 ILE A CA 1
ATOM 1584 C C . ILE A 1 209 ? -3.679 3.561 -16.103 1.00 87.50 209 ILE A C 1
ATOM 1586 O O . ILE A 1 209 ? -2.831 3.873 -16.937 1.00 87.50 209 ILE A O 1
ATOM 1590 N N . TYR A 1 210 ? -4.960 3.927 -16.214 1.00 87.62 210 TYR A N 1
ATOM 1591 C CA . TYR A 1 210 ? -5.449 4.715 -17.349 1.00 87.62 210 TYR A CA 1
ATOM 1592 C C . TYR A 1 210 ? -4.725 6.050 -17.509 1.00 87.62 210 TYR A C 1
ATOM 1594 O O . TYR A 1 210 ? -4.374 6.402 -18.627 1.00 87.62 210 TYR A O 1
ATOM 1602 N N . LYS A 1 211 ? -4.343 6.712 -16.411 1.00 89.81 211 LYS A N 1
ATOM 1603 C CA . LYS A 1 211 ? -3.555 7.954 -16.483 1.00 89.81 211 LYS A CA 1
ATOM 1604 C C . LYS A 1 211 ? -2.189 7.778 -17.157 1.00 89.81 211 LYS A C 1
ATOM 1606 O O . LYS A 1 211 ? -1.680 8.732 -17.730 1.00 89.81 211 LYS A O 1
ATOM 1611 N N . PHE A 1 212 ? -1.580 6.589 -17.100 1.00 88.88 212 PHE A N 1
ATOM 1612 C CA . PHE A 1 212 ? -0.366 6.302 -17.875 1.00 88.88 212 PHE A CA 1
ATOM 1613 C C . PHE A 1 212 ? -0.669 6.024 -19.346 1.00 88.88 212 PHE A C 1
ATOM 1615 O O . PHE A 1 212 ? 0.123 6.397 -20.204 1.00 88.88 212 PHE A O 1
ATOM 1622 N N . TRP A 1 213 ? -1.781 5.349 -19.637 1.00 89.00 213 TRP A N 1
ATOM 1623 C CA . TRP A 1 213 ? -2.173 5.020 -21.010 1.00 89.00 213 TRP A CA 1
ATOM 1624 C C . TRP A 1 213 ? -2.720 6.222 -21.784 1.00 89.00 213 TRP A C 1
ATOM 1626 O O . TRP A 1 213 ? -2.673 6.202 -23.010 1.00 89.00 213 TRP A O 1
ATOM 1636 N N . ASP A 1 214 ? -3.163 7.265 -21.082 1.00 88.44 214 ASP A N 1
ATOM 1637 C CA . ASP A 1 214 ? -3.577 8.545 -21.664 1.00 88.44 214 ASP A CA 1
ATOM 1638 C C . ASP A 1 214 ? -2.388 9.436 -22.074 1.00 88.44 214 ASP A C 1
ATOM 1640 O O . ASP A 1 214 ? -2.577 10.412 -22.800 1.00 88.44 214 ASP A O 1
ATOM 1644 N N . LEU A 1 215 ? -1.158 9.116 -21.647 1.00 91.00 215 LEU A N 1
ATOM 1645 C CA . LEU A 1 215 ? 0.040 9.828 -22.102 1.00 91.00 215 LEU A CA 1
ATOM 1646 C C . LEU A 1 215 ? 0.278 9.581 -23.591 1.00 91.00 215 LEU A C 1
ATOM 1648 O O . LEU A 1 215 ? 0.035 8.485 -24.094 1.00 91.00 215 LEU A O 1
ATOM 1652 N N . LEU A 1 216 ? 0.828 10.579 -24.280 1.00 90.50 216 LEU A N 1
ATOM 1653 C CA . LEU A 1 216 ? 1.085 10.515 -25.715 1.00 90.50 216 LEU A CA 1
ATOM 1654 C C . LEU A 1 216 ? 2.577 10.361 -26.028 1.00 90.50 216 LEU A C 1
ATOM 1656 O O . LEU A 1 216 ? 3.450 10.879 -25.328 1.00 90.50 216 LEU A O 1
ATOM 1660 N N . ASP A 1 217 ? 2.876 9.643 -27.107 1.00 90.25 217 ASP A N 1
ATOM 1661 C CA . ASP A 1 217 ? 4.206 9.574 -27.700 1.00 90.25 217 ASP A CA 1
ATOM 1662 C C . ASP A 1 217 ? 4.464 10.736 -28.676 1.00 90.25 217 ASP A C 1
ATOM 1664 O O . ASP A 1 217 ? 3.587 11.545 -28.975 1.00 90.25 217 ASP A O 1
ATOM 1668 N N . SER A 1 218 ? 5.682 10.816 -29.222 1.00 90.88 218 SER A N 1
ATOM 1669 C CA . SER A 1 218 ? 6.085 11.871 -30.168 1.00 90.88 218 SER A CA 1
ATOM 1670 C C . SER A 1 218 ? 5.268 11.925 -31.466 1.00 90.88 218 SER A C 1
ATOM 1672 O O . SER A 1 218 ? 5.425 12.865 -32.239 1.00 90.88 218 SER A O 1
ATOM 1674 N N . THR A 1 219 ? 4.454 10.906 -31.745 1.00 91.25 219 THR A N 1
ATOM 1675 C CA . THR A 1 219 ? 3.557 10.837 -32.905 1.00 91.25 219 THR A CA 1
ATOM 1676 C C . THR A 1 219 ? 2.119 11.236 -32.562 1.00 91.25 219 THR A C 1
ATOM 1678 O O . THR A 1 219 ? 1.275 11.285 -33.454 1.00 91.25 219 THR A O 1
ATOM 1681 N N . GLY A 1 220 ? 1.845 11.550 -31.290 1.00 88.94 220 GLY A N 1
ATOM 1682 C CA . GLY A 1 220 ? 0.510 11.838 -30.773 1.00 88.94 220 GLY A CA 1
ATOM 1683 C C . GLY A 1 220 ? -0.328 10.583 -30.517 1.00 88.94 220 GLY A C 1
ATOM 1684 O O . GLY A 1 220 ? -1.539 10.694 -30.334 1.00 88.94 220 GLY A O 1
ATOM 1685 N N . ALA A 1 221 ? 0.279 9.392 -30.527 1.00 90.69 221 ALA A N 1
ATOM 1686 C CA . ALA A 1 221 ? -0.401 8.138 -30.225 1.00 90.69 221 ALA A CA 1
ATOM 1687 C C . ALA A 1 221 ? -0.305 7.807 -28.723 1.00 90.69 221 ALA A C 1
ATOM 1689 O O . ALA A 1 221 ? 0.670 8.201 -28.083 1.00 90.69 221 ALA A O 1
ATOM 1690 N N . PRO A 1 222 ? -1.266 7.056 -28.149 1.00 89.81 222 PRO A N 1
ATOM 1691 C CA . PRO A 1 222 ? -1.175 6.593 -26.765 1.00 89.81 222 PRO A CA 1
ATOM 1692 C C . PRO A 1 222 ? 0.124 5.824 -26.493 1.00 89.81 222 PRO A C 1
ATOM 1694 O O . PRO A 1 222 ? 0.465 4.883 -27.217 1.00 89.81 222 PRO A O 1
ATOM 1697 N N . LEU A 1 223 ? 0.828 6.182 -25.421 1.00 90.75 223 LEU A N 1
ATOM 1698 C CA . LEU A 1 223 ? 2.081 5.565 -24.990 1.00 90.75 223 LEU A CA 1
ATOM 1699 C C . LEU A 1 223 ? 1.805 4.243 -24.257 1.00 90.75 223 LEU A C 1
ATOM 1701 O O . LEU A 1 223 ? 1.981 4.103 -23.047 1.00 90.75 223 LEU A O 1
ATOM 1705 N N . ILE A 1 224 ? 1.362 3.247 -25.016 1.00 91.56 224 ILE A N 1
ATOM 1706 C CA . ILE A 1 224 ? 1.024 1.906 -24.529 1.00 91.56 224 ILE A CA 1
ATOM 1707 C C . ILE A 1 224 ? 2.045 0.865 -24.997 1.00 91.56 224 ILE A C 1
ATOM 1709 O O . ILE A 1 224 ? 2.802 1.084 -25.939 1.00 91.56 224 ILE A O 1
ATOM 1713 N N . ASN A 1 225 ? 2.055 -0.305 -24.348 1.00 90.94 225 ASN A N 1
ATOM 1714 C CA . ASN A 1 225 ? 2.939 -1.430 -24.692 1.00 90.94 225 ASN A CA 1
ATOM 1715 C C . ASN A 1 225 ? 4.437 -1.062 -24.731 1.00 90.94 225 ASN A C 1
ATOM 1717 O O . ASN A 1 225 ? 5.218 -1.627 -25.496 1.00 90.94 225 ASN A O 1
ATOM 1721 N N . ASN A 1 226 ? 4.854 -0.137 -23.867 1.00 91.38 226 ASN A N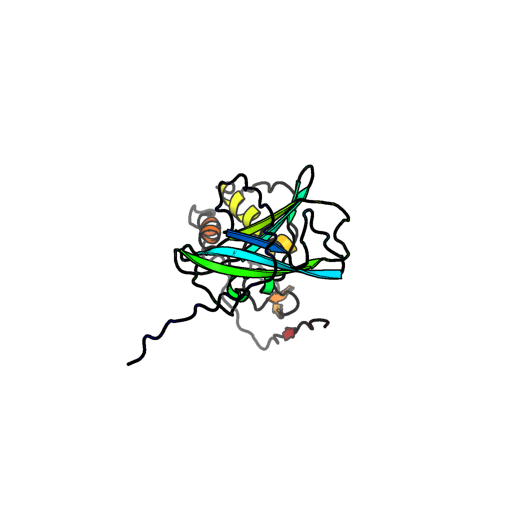 1
ATOM 1722 C CA . ASN A 1 226 ? 6.221 0.364 -23.731 1.00 91.38 226 ASN A CA 1
ATOM 1723 C C . ASN A 1 226 ? 7.136 -0.602 -22.948 1.00 91.38 226 ASN A C 1
ATOM 1725 O O . ASN A 1 226 ? 7.862 -0.206 -22.036 1.00 91.38 226 ASN A O 1
ATOM 1729 N N . TYR A 1 227 ? 7.111 -1.885 -23.307 1.00 94.38 227 TYR A N 1
ATOM 1730 C CA . TYR A 1 227 ? 7.929 -2.930 -22.699 1.00 94.38 227 TYR A CA 1
ATOM 1731 C C . TYR A 1 227 ? 8.723 -3.703 -23.754 1.00 94.38 227 TYR A C 1
ATOM 1733 O O . TYR A 1 227 ? 8.328 -3.841 -24.910 1.00 94.38 227 TYR A O 1
ATOM 1741 N N . ARG A 1 228 ? 9.862 -4.262 -23.337 1.00 95.31 228 ARG A N 1
ATOM 1742 C CA . ARG A 1 228 ? 10.648 -5.180 -24.165 1.00 95.31 228 ARG A CA 1
ATOM 1743 C C . ARG A 1 228 ? 10.145 -6.618 -23.964 1.00 95.31 228 ARG A C 1
ATOM 1745 O O . ARG A 1 228 ? 9.963 -7.016 -22.813 1.00 95.31 228 ARG A O 1
ATOM 1752 N N . PRO A 1 229 ? 9.983 -7.429 -25.028 1.00 96.31 229 PRO A N 1
ATOM 1753 C CA . PRO A 1 229 ? 9.640 -8.842 -24.888 1.00 96.31 229 PRO A CA 1
ATOM 1754 C C . PRO A 1 229 ? 10.649 -9.613 -24.033 1.00 96.31 229 PRO A C 1
ATOM 1756 O O . PRO A 1 229 ? 11.848 -9.309 -24.031 1.00 96.31 229 PRO A O 1
ATOM 1759 N N . VAL A 1 230 ? 10.175 -10.662 -23.360 1.00 95.31 230 VAL A N 1
ATOM 1760 C CA . VAL A 1 230 ? 11.031 -11.567 -22.583 1.00 95.31 230 VAL A CA 1
ATOM 1761 C C . VAL A 1 230 ? 12.126 -12.149 -23.480 1.00 95.31 230 VAL A C 1
ATOM 1763 O O . VAL A 1 230 ? 11.877 -12.555 -24.613 1.00 95.31 230 VAL A O 1
ATOM 1766 N N . GLN A 1 231 ? 13.357 -12.165 -22.972 1.00 95.56 231 GLN A N 1
ATOM 1767 C CA . GLN A 1 231 ? 14.527 -12.683 -23.682 1.00 95.56 231 GLN A CA 1
ATOM 1768 C C . GLN A 1 231 ? 14.884 -14.085 -23.176 1.00 95.56 231 GLN A C 1
ATOM 1770 O O . GLN A 1 231 ? 14.668 -14.400 -22.004 1.00 95.56 231 GLN A O 1
ATOM 1775 N N . GLY A 1 232 ? 15.481 -14.910 -24.041 1.00 95.75 232 GLY A N 1
ATOM 1776 C CA . GLY A 1 232 ? 15.882 -16.277 -23.703 1.00 95.75 232 GLY A CA 1
ATOM 1777 C C . GLY A 1 232 ? 16.799 -16.345 -22.477 1.00 95.75 232 GLY A C 1
ATOM 1778 O O . GLY A 1 232 ? 17.695 -15.519 -22.298 1.00 95.75 232 GLY A O 1
ATOM 1779 N N . VAL A 1 233 ? 16.584 -17.335 -21.608 1.00 94.75 233 VAL A N 1
ATOM 1780 C CA . VAL A 1 233 ? 17.357 -17.488 -20.362 1.00 94.75 233 VAL A CA 1
ATOM 1781 C C . VAL A 1 233 ? 18.832 -17.791 -20.650 1.00 94.75 233 VAL A C 1
ATOM 1783 O O . VAL A 1 233 ? 19.693 -17.318 -19.913 1.00 94.75 233 VAL A O 1
ATOM 1786 N N . ASN A 1 234 ? 19.144 -18.498 -21.742 1.00 95.00 234 ASN A N 1
ATOM 1787 C CA . ASN A 1 234 ? 20.512 -18.766 -22.217 1.00 95.00 234 ASN A CA 1
ATOM 1788 C C . ASN A 1 234 ? 21.444 -19.331 -21.126 1.00 95.00 234 ASN A C 1
ATOM 1790 O O . ASN A 1 234 ? 22.589 -18.914 -20.987 1.00 95.00 234 ASN A O 1
ATOM 1794 N N . GLY A 1 235 ? 20.928 -20.243 -20.296 1.00 94.44 235 GLY A N 1
ATOM 1795 C CA . GLY A 1 235 ? 21.688 -20.868 -19.206 1.00 94.44 235 GLY A CA 1
ATOM 1796 C C . GLY A 1 235 ? 21.946 -19.972 -17.986 1.00 94.44 235 GLY A C 1
ATOM 1797 O O . GLY A 1 235 ? 22.604 -20.411 -17.042 1.00 94.44 235 GLY A O 1
ATOM 1798 N N . ARG A 1 236 ? 21.426 -18.735 -17.959 1.00 95.12 236 ARG A N 1
ATOM 1799 C CA . ARG A 1 236 ? 21.541 -17.840 -16.797 1.00 95.12 236 ARG A CA 1
ATOM 1800 C C . ARG A 1 236 ? 20.818 -18.431 -15.589 1.00 95.12 236 ARG A C 1
ATOM 1802 O O . ARG A 1 236 ? 19.666 -18.848 -15.677 1.00 95.12 236 ARG A O 1
ATOM 1809 N N . LYS A 1 237 ? 21.494 -18.416 -14.439 1.00 96.44 237 LYS A N 1
ATOM 1810 C CA . LYS A 1 237 ? 20.901 -18.804 -13.156 1.00 96.44 237 LYS A CA 1
ATOM 1811 C C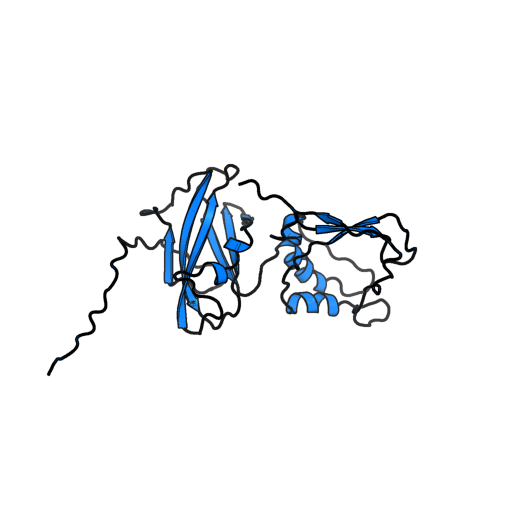 . LYS A 1 237 ? 20.064 -17.656 -12.600 1.00 96.44 237 LYS A C 1
ATOM 1813 O O . LYS A 1 237 ? 20.537 -16.521 -12.541 1.00 96.44 237 LYS A O 1
ATOM 1818 N N . ILE A 1 238 ? 18.853 -17.984 -12.166 1.00 97.50 238 ILE A N 1
ATOM 1819 C CA . ILE A 1 238 ? 17.949 -17.083 -11.452 1.00 97.50 238 ILE A CA 1
ATOM 1820 C C . ILE A 1 238 ? 17.883 -17.583 -10.014 1.00 97.50 238 ILE A C 1
ATOM 1822 O O . ILE A 1 238 ? 17.606 -18.758 -9.777 1.00 97.50 238 ILE A O 1
ATOM 1826 N N . TYR A 1 239 ? 18.176 -16.705 -9.064 1.00 97.69 239 TYR A N 1
ATOM 1827 C CA . TYR A 1 239 ? 18.158 -17.032 -7.643 1.00 97.69 239 TYR A CA 1
ATOM 1828 C C . TYR A 1 239 ? 16.895 -16.472 -7.010 1.00 97.69 239 TYR A C 1
ATOM 1830 O O . TYR A 1 239 ? 16.472 -15.379 -7.370 1.00 97.69 239 TYR A O 1
ATOM 1838 N N . TYR A 1 240 ? 16.322 -17.187 -6.048 1.00 97.38 240 TYR A N 1
ATOM 1839 C CA . TYR A 1 240 ? 15.241 -16.681 -5.210 1.00 97.38 240 TYR A CA 1
ATOM 1840 C C . TYR A 1 240 ? 15.773 -16.468 -3.796 1.00 97.38 240 TYR A C 1
ATOM 1842 O O . TYR A 1 240 ? 16.278 -17.401 -3.169 1.00 97.38 240 TYR A O 1
ATOM 1850 N N . ARG A 1 241 ? 15.703 -15.232 -3.305 1.00 95.56 241 ARG A N 1
ATOM 1851 C CA . ARG A 1 241 ? 16.048 -14.895 -1.927 1.00 95.56 241 ARG A CA 1
ATOM 1852 C C . ARG A 1 241 ? 14.809 -15.039 -1.061 1.00 95.56 241 ARG A C 1
ATOM 1854 O O . ARG A 1 241 ? 13.786 -14.429 -1.354 1.00 95.56 241 ARG A O 1
ATOM 1861 N N . VAL A 1 242 ? 14.954 -15.766 0.042 1.00 92.38 242 VAL A N 1
ATOM 1862 C CA . VAL A 1 242 ? 13.947 -15.845 1.101 1.00 92.38 242 VAL A CA 1
ATOM 1863 C C . VAL A 1 242 ? 14.364 -14.933 2.250 1.00 92.38 242 VAL A C 1
ATOM 1865 O O . VAL A 1 242 ? 15.469 -15.032 2.784 1.00 92.38 242 VAL A O 1
ATOM 1868 N N . GLY A 1 243 ? 13.480 -14.015 2.610 1.00 82.81 243 GLY A N 1
ATOM 1869 C CA . GLY A 1 243 ? 13.581 -13.181 3.789 1.00 82.81 243 GLY A CA 1
ATOM 1870 C C . GLY A 1 243 ? 13.154 -13.940 5.035 1.00 82.81 243 GLY A C 1
ATOM 1871 O O . GLY A 1 243 ? 12.039 -14.445 5.103 1.00 82.81 243 GLY A O 1
ATOM 1872 N N . PHE A 1 244 ? 14.005 -13.970 6.056 1.00 74.00 244 PHE A N 1
ATOM 1873 C CA . PHE A 1 244 ? 13.596 -14.452 7.370 1.00 74.00 244 PHE A CA 1
ATOM 1874 C C . PHE A 1 244 ? 12.833 -13.337 8.104 1.00 74.00 244 PHE A C 1
ATOM 1876 O O . PHE A 1 244 ? 13.313 -12.199 8.215 1.00 74.00 244 PHE A O 1
ATOM 1883 N N . LYS A 1 245 ? 11.623 -13.647 8.585 1.00 53.06 245 LYS A N 1
ATOM 1884 C CA . LYS A 1 245 ? 10.978 -12.859 9.641 1.00 53.06 245 LYS A CA 1
ATOM 1885 C C . LYS A 1 245 ? 11.758 -13.152 10.922 1.00 53.06 245 LYS A C 1
ATOM 1887 O O . LYS A 1 245 ? 11.818 -14.302 11.344 1.00 53.06 245 LYS A O 1
ATOM 1892 N N . THR A 1 246 ? 12.422 -12.146 11.483 1.00 44.34 246 THR A N 1
ATOM 1893 C CA . THR A 1 246 ? 12.849 -12.214 12.881 1.00 44.34 246 THR A CA 1
ATOM 1894 C C . THR A 1 246 ? 11.573 -12.345 13.708 1.00 44.34 246 THR A C 1
ATOM 1896 O O . THR A 1 246 ? 10.659 -11.541 13.516 1.00 44.34 246 THR A O 1
ATOM 1899 N N . LEU A 1 247 ? 11.490 -13.428 14.485 1.00 36.69 247 LEU A N 1
ATOM 1900 C CA . LEU A 1 247 ? 10.408 -13.699 15.433 1.00 36.69 247 LEU A CA 1
ATOM 1901 C C . LEU A 1 247 ? 10.367 -12.636 16.531 1.00 36.69 247 LEU A C 1
ATOM 1903 O O . LEU A 1 247 ? 11.461 -12.128 16.875 1.00 36.69 247 LEU A O 1
#

Solvent-accessible surface area (backbone atoms only — not comparable to full-atom values): 15463 Å² total; per-residue (Å²): 137,86,84,82,76,83,77,79,80,75,77,78,70,73,85,81,48,61,54,90,78,78,83,57,97,81,72,61,83,75,59,80,40,37,39,47,74,94,40,81,56,87,81,67,86,79,57,67,75,37,71,48,44,38,40,41,27,37,69,27,78,52,42,67,47,38,22,53,45,43,35,43,38,52,99,91,51,70,44,79,53,88,57,56,57,71,56,21,32,34,40,83,30,24,60,94,74,45,59,58,58,35,47,66,78,35,80,48,37,33,55,42,66,45,73,33,55,74,86,61,76,99,69,89,63,50,76,46,78,46,80,34,67,58,68,85,34,67,33,46,52,56,51,46,69,49,41,77,67,37,67,53,58,97,57,77,71,85,72,91,72,91,72,55,69,58,29,56,53,50,62,60,69,80,56,32,30,38,37,35,80,39,49,51,82,53,93,85,49,50,77,80,39,77,48,75,44,61,82,72,81,82,77,69,58,67,74,53,56,47,49,54,44,70,27,36,36,92,86,71,43,64,49,59,86,89,68,69,79,90,72,82,65,85,86,61,72,74,44,75,45,80,52,80,78,82,127

Radius of gyration: 23.6 Å; Cα contacts (8 Å, |Δi|>4): 373; chains: 1; bounding box: 72×51×62 Å

Foldseek 3Di:
DDDDDPPPPPPPDDDDLFDDDDDDPVNDDAFPTKGWPPDNDPPDDDDAQAKIKIKTKHFADQQQWKFKWKWWDDVPDIDTDQDAPCLRTQQNAWPPNHGDDGDGRHIIIGTHTDHRHPPDDPDRTDMDMDIDSDDAQQLLVLVLVCLVVQAAPPDDDDRPDDDDPCSVCRNQPQQKWKWWQFFDFDPVGDRPDIDTGRPDDDDDDVSSVVSQQNHAHNVRHGPPPPGHDDDDCVPTDMDIGDGDDDD

Mean predicted aligned error: 12.69 Å

Sequence (247 aa):
MLKLLLAVVVLLIGGTSAINVQSCKNGAPLPLYVDVVGCEKTPCNMVKGTTATINIAFVGDNSKSLYAQTLIAMHGGSILVPLNENVANVCDNLFLGKTCPIAQNEMAVYVMKLDIEPYFPEISPSMQISLNPDRYYPGLNKLFNNLIDVVEPQTSTFLDGTISMGQLLGDLYTKNFFTYKGSLTTPGCSEAVLWHVFPDPLPIAQEHIYKFWDLLDSTGAPLINNYRPVQGVNGRKIYYRVGFKTL

Nearest PDB structures (foldseek):
  5ku6-assembly5_A  TM=5.122E-01  e=1.447E-05  Homo sapiens
  2w2j-assembly1_A  TM=5.113E-01  e=7.493E-05  Homo sapiens
  3m1w-assembly1_A  TM=4.987E-01  e=1.809E-04  Homo sapiens
  1bic-assembly1_A  TM=4.983E-01  e=2.728E-04  Homo sapiens
  5jdv-assembly1_B  TM=4.673E-01  e=1.053E-03  Homo sapiens

pLDDT: mean 83.55, std 14.96, range [32.16, 97.94]

Organism: Musca domestica (NCBI:txid7370)